Protein AF-A0A7R9Q9E2-F1 (afdb_monomer)

Solvent-accessible surface area (backbone atoms only — not comparable to full-atom values): 12765 Å² total; per-residue (Å²): 125,58,79,40,55,44,44,55,62,60,48,67,68,70,41,81,77,43,60,74,71,57,54,70,68,53,37,50,50,48,51,52,52,52,51,51,51,47,49,51,50,20,65,63,69,34,31,55,62,91,54,55,30,48,27,73,80,38,31,42,36,53,45,50,50,69,81,60,89,47,79,74,55,55,68,55,55,76,45,29,52,30,77,79,38,74,58,40,47,30,40,28,38,41,21,47,29,30,55,82,77,48,20,35,62,49,31,41,33,40,52,40,83,88,75,77,42,70,52,76,42,75,45,35,62,62,28,33,40,42,34,48,17,44,79,89,47,24,27,30,31,45,66,26,67,40,58,50,47,36,34,38,40,52,30,26,15,48,51,65,88,49,19,41,62,82,76,56,81,98,55,76,90,48,70,47,89,68,85,85,68,86,79,85,89,62,72,64,70,50,91,90,60,82,90,59,71,83,62,47,79,45,77,65,78,86,89,69,86,64,67,67,77,56,34,66,68,54,58,54,57,73,69,103

Nearest PDB structures (foldseek):
  8kc9-assembly1_A  TM=7.924E-01  e=4.391E-08  Homo sapiens
  8k0m-assembly1_A  TM=7.175E-01  e=1.018E-07  Homo sapiens
  6zbn-assembly4_D  TM=7.577E-01  e=3.072E-05  Homo sapiens
  6f0w-assembly1_A  TM=7.586E-01  e=1.224E-04  Trichoplax adhaerens
  5la9-assembly2_B  TM=7.281E-01  e=3.399E-04  Homo sapiens

Mean predicted aligned error: 9.97 Å

Foldseek 3Di:
DLLFKFFPQCLQPPDPVSLVLDDQVNLVVVVVVLVVVLVVCCVQQQFDSVLKFWFPGKIKGKAFLDDDPDPSNPQFDWDQQCVVPVQFQKKKKQWLAFEPPQWHQFWKWFQDPVVNDIDTHTGDHGWMKMFTRDPRGTIGTTHTPHGITIIIMIGIGSDLQRHWDRDGHPDRTDRDDDDDPDDDPGRDRHPDDPRDDRIDGDRDDDPDDPPVSNPPVSVVSSSD

pLDDT: mean 74.87, std 19.79, range [28.62, 97.94]

Radius of gyration: 17.39 Å; Cα contacts (8 Å, |Δi|>4): 424; chains: 1; bounding box: 47×38×50 Å

InterPro domains:
  IPR005123 Oxoglutarate/iron-dependent dioxygenase domain [PS51471] (58-159)
  IPR006620 Prolyl 4-hydroxylase, alpha subunit [SM00702] (4-157)
  IPR039210 2-oxoglutarate and iron-dependent oxygenase domain-containing protein 3 [PTHR14650] (2-169)
  IPR044862 Prolyl 4-hydroxylase alpha subunit, Fe(2+) 2OG dioxygenase domain [PF13640] (70-154)

Sequence (224 aa):
MDTNFVNIYKLIESKPQNAAIFTEKDFEVYRAVKNKILQTIAIHFGVSPKHLYLTDPTFFSRLTSAAAQTKHDEYWHKHVDKQTYKSFHYTSLLYLTTFGSDFTGGRFIFADKELNKSIAIEPKLGRVSAFTSGSENEHFVERVSTGTRYAITVSFTCDPKHAISDPKMGHKFSRRAQRTSTSWSGCPPEPDMPLLSHSLAIQSTPSVTLRWVTNSDFIHSVIN

Organism: NCBI:txid1979941

Secondary structure (DSSP, 8-state):
--TTEEEHHHHHHH-GGGGGT--HHHHHHHHHHHHHHHHHHHHHHT--GGG-EE-S--EEEEEESPPPSSGGG---S-B-HHHH-TT-SEEEEEE-S-BTTTEEE--EEEEETTTTEEEEEPP-TT-EEEEE-SGGG-EEEPPEEEEEEEEEEEEEES-GGG-BPPP-TT----B------S---SSPPPTT-----SEEEE-PPPSS--TTTT-HHHHHHHH-

Structure (mmCIF, N/CA/C/O backbone):
data_AF-A0A7R9Q9E2-F1
#
_entry.id   AF-A0A7R9Q9E2-F1
#
loop_
_atom_site.group_PDB
_atom_site.id
_atom_site.type_symbol
_atom_site.label_atom_id
_atom_site.label_alt_id
_atom_site.label_comp_id
_atom_site.label_asym_id
_atom_site.label_entity_id
_atom_site.label_seq_id
_atom_site.pdbx_PDB_ins_code
_atom_site.Cartn_x
_atom_site.Cartn_y
_atom_site.Cartn_z
_atom_site.occupancy
_atom_site.B_iso_or_equiv
_atom_site.auth_seq_id
_atom_site.auth_comp_id
_atom_site.auth_asym_id
_atom_site.auth_atom_id
_atom_site.pdbx_PDB_model_num
ATOM 1 N N . MET A 1 1 ? 6.636 11.863 15.022 1.00 39.44 1 MET A N 1
ATOM 2 C CA . MET A 1 1 ? 6.571 10.691 14.121 1.00 39.44 1 MET A CA 1
ATOM 3 C C . MET A 1 1 ? 5.327 10.868 13.274 1.00 39.44 1 MET A C 1
ATOM 5 O O . MET A 1 1 ? 4.348 11.328 13.847 1.00 39.44 1 MET A O 1
ATOM 9 N N . ASP A 1 2 ? 5.365 10.568 11.971 1.00 50.34 2 ASP A N 1
ATOM 10 C CA . ASP A 1 2 ? 4.149 10.516 11.143 1.00 50.34 2 ASP A CA 1
ATOM 11 C C . ASP A 1 2 ? 3.144 9.580 11.828 1.00 50.34 2 ASP A C 1
ATOM 13 O O . ASP A 1 2 ? 3.396 8.383 11.947 1.00 50.34 2 ASP A O 1
ATOM 17 N N . THR A 1 3 ? 2.040 10.114 12.347 1.00 57.75 3 THR A N 1
ATOM 18 C CA . THR A 1 3 ? 1.071 9.326 13.136 1.00 57.75 3 THR A CA 1
ATOM 19 C C . THR A 1 3 ? 0.210 8.412 12.262 1.00 57.75 3 THR A C 1
ATOM 21 O O . THR A 1 3 ? -0.395 7.458 12.743 1.00 57.75 3 THR A O 1
ATOM 24 N N . ASN A 1 4 ? 0.188 8.686 10.958 1.00 63.88 4 ASN A N 1
ATOM 25 C CA . ASN A 1 4 ? -0.664 8.012 9.987 1.00 63.88 4 ASN A CA 1
ATOM 26 C C . ASN A 1 4 ? -0.001 6.799 9.324 1.00 63.88 4 ASN A C 1
ATOM 28 O O . ASN A 1 4 ? -0.706 5.984 8.728 1.00 63.88 4 ASN A O 1
ATOM 32 N N . PHE A 1 5 ? 1.330 6.682 9.388 1.00 69.62 5 PHE A N 1
ATOM 33 C CA . PHE A 1 5 ? 2.091 5.678 8.646 1.00 69.62 5 PHE A CA 1
ATOM 34 C C . PHE A 1 5 ? 3.053 4.932 9.555 1.00 69.62 5 PHE A C 1
ATOM 36 O O . PHE A 1 5 ? 3.973 5.507 10.135 1.00 69.62 5 PHE A O 1
ATOM 43 N N . VAL A 1 6 ? 2.879 3.617 9.622 1.00 70.88 6 VAL A N 1
ATOM 44 C CA . VAL A 1 6 ? 3.659 2.769 10.513 1.00 70.88 6 VAL A CA 1
ATOM 45 C C . VAL A 1 6 ? 4.467 1.764 9.704 1.00 70.88 6 VAL A C 1
ATOM 47 O O . VAL A 1 6 ? 3.926 0.834 9.106 1.00 70.88 6 VAL A O 1
ATOM 50 N N . ASN A 1 7 ? 5.788 1.966 9.664 1.00 72.06 7 ASN A N 1
ATOM 51 C CA . ASN A 1 7 ? 6.716 1.076 8.966 1.00 72.06 7 ASN A CA 1
ATOM 52 C C . ASN A 1 7 ? 6.897 -0.228 9.756 1.00 72.06 7 ASN A C 1
ATOM 54 O O . ASN A 1 7 ? 7.382 -0.212 10.889 1.00 72.06 7 ASN A O 1
ATOM 58 N N . ILE A 1 8 ? 6.561 -1.351 9.119 1.00 70.12 8 ILE A N 1
ATOM 59 C CA . ILE A 1 8 ? 6.549 -2.685 9.736 1.00 70.12 8 ILE A CA 1
ATOM 60 C C . ILE A 1 8 ? 7.930 -3.056 10.287 1.00 70.12 8 ILE A C 1
ATOM 62 O O . ILE A 1 8 ? 8.041 -3.561 11.399 1.00 70.12 8 ILE A O 1
ATOM 66 N N . TYR A 1 9 ? 9.001 -2.749 9.557 1.00 68.62 9 TYR A N 1
ATOM 67 C CA . TYR A 1 9 ? 10.360 -3.077 9.985 1.00 68.62 9 TYR A CA 1
ATOM 68 C C . TYR A 1 9 ? 10.798 -2.235 11.183 1.00 68.62 9 TYR A C 1
ATOM 70 O O . TYR A 1 9 ? 11.360 -2.771 12.134 1.00 68.62 9 TYR A O 1
ATOM 78 N N . LYS A 1 10 ? 10.455 -0.940 11.203 1.00 68.31 10 LYS A N 1
ATOM 79 C CA . LYS A 1 10 ? 10.730 -0.084 12.367 1.00 68.31 10 LYS A CA 1
ATOM 80 C C . LYS A 1 10 ? 9.962 -0.543 13.608 1.00 68.31 10 LYS A C 1
ATOM 82 O O . LYS A 1 10 ? 10.495 -0.447 14.711 1.00 68.31 10 LYS A O 1
ATOM 87 N N . LEU A 1 11 ? 8.738 -1.054 13.458 1.00 64.69 11 LEU A N 1
ATOM 88 C CA . LEU A 1 11 ? 7.979 -1.612 14.583 1.00 64.69 11 LEU A CA 1
ATOM 89 C C . LEU A 1 11 ? 8.654 -2.842 15.189 1.00 64.69 11 LEU A C 1
ATOM 91 O O . LEU A 1 11 ? 8.765 -2.915 16.412 1.00 64.69 11 LEU A O 1
ATOM 95 N N . ILE A 1 12 ? 9.115 -3.765 14.339 1.00 64.50 12 ILE A N 1
ATOM 96 C CA . ILE A 1 12 ? 9.773 -5.015 14.751 1.00 64.50 12 ILE A CA 1
ATOM 97 C C . ILE A 1 12 ? 11.099 -4.731 15.463 1.00 64.50 12 ILE A C 1
ATOM 99 O O . ILE A 1 12 ? 11.440 -5.406 16.430 1.00 64.50 12 ILE A O 1
ATOM 103 N N . GLU A 1 13 ? 11.848 -3.725 15.010 1.00 63.78 13 GLU A N 1
ATOM 104 C CA . GLU A 1 13 ? 13.169 -3.410 15.563 1.00 63.78 13 GLU A CA 1
ATOM 105 C C . GLU A 1 13 ? 13.137 -2.587 16.854 1.00 63.78 13 GLU A C 1
ATOM 107 O O . GLU A 1 13 ? 14.096 -2.629 17.624 1.00 63.78 13 GLU A O 1
ATOM 112 N N . SER A 1 14 ? 12.084 -1.795 17.082 1.00 54.59 14 SER A N 1
ATOM 113 C CA . SER A 1 14 ? 12.186 -0.662 18.008 1.00 54.59 14 SER A CA 1
ATOM 114 C C . SER A 1 14 ? 11.899 -0.967 19.477 1.00 54.59 14 SER A C 1
ATOM 116 O O . SER A 1 14 ? 12.417 -0.220 20.307 1.00 54.59 14 SER A O 1
ATOM 118 N N . LYS A 1 15 ? 11.126 -2.005 19.851 1.00 54.81 15 LYS A N 1
ATOM 119 C CA . LYS A 1 15 ? 10.824 -2.284 21.277 1.00 54.81 15 LYS A CA 1
ATOM 120 C C . LYS A 1 15 ? 10.533 -3.767 21.587 1.00 54.81 15 LYS A C 1
ATOM 122 O O . LYS A 1 15 ? 9.720 -4.365 20.887 1.00 54.81 15 LYS A O 1
ATOM 127 N N . PRO A 1 16 ? 11.064 -4.335 22.692 1.00 54.50 16 PRO A N 1
ATOM 128 C CA . PRO A 1 16 ? 10.717 -5.680 23.174 1.00 54.50 16 PRO A CA 1
ATOM 129 C C . PRO A 1 16 ? 9.211 -5.889 23.393 1.00 54.50 16 PRO A C 1
ATOM 131 O O . PRO A 1 16 ? 8.697 -6.964 23.110 1.00 54.50 16 PRO A O 1
ATOM 134 N N . GLN A 1 17 ? 8.480 -4.852 23.820 1.00 53.00 17 GLN A N 1
ATOM 135 C CA . GLN A 1 17 ? 7.018 -4.904 23.949 1.00 53.00 17 GLN A CA 1
ATOM 136 C C . GLN A 1 17 ? 6.257 -4.994 22.610 1.00 53.00 17 GLN A C 1
ATOM 138 O O . GLN A 1 17 ? 5.139 -5.496 22.592 1.00 53.00 17 GLN A O 1
ATOM 143 N N . ASN A 1 18 ? 6.855 -4.594 21.479 1.00 52.16 18 ASN A N 1
ATOM 144 C CA . ASN A 1 18 ? 6.230 -4.731 20.154 1.00 52.16 18 ASN A CA 1
ATOM 145 C C . ASN A 1 18 ? 6.356 -6.158 19.597 1.00 52.16 18 ASN A C 1
ATOM 147 O O . ASN A 1 18 ? 5.586 -6.547 18.721 1.00 52.16 18 ASN A O 1
ATOM 151 N N . ALA A 1 19 ? 7.285 -6.961 20.129 1.00 53.94 19 ALA A N 1
ATOM 152 C CA . ALA A 1 19 ? 7.382 -8.386 19.819 1.00 53.94 19 ALA A CA 1
ATOM 153 C C . ALA A 1 19 ? 6.157 -9.182 20.314 1.00 53.94 19 ALA A C 1
ATOM 155 O O . ALA A 1 19 ? 5.972 -10.319 19.897 1.00 53.94 19 ALA A O 1
ATOM 156 N N . ALA A 1 20 ? 5.316 -8.589 21.172 1.00 57.97 20 ALA A N 1
ATOM 157 C CA . ALA A 1 20 ? 4.029 -9.150 21.581 1.00 57.97 20 ALA A CA 1
ATOM 158 C C . ALA A 1 20 ? 2.869 -8.800 20.624 1.00 57.97 20 ALA A C 1
ATOM 160 O O . ALA A 1 20 ? 1.801 -9.393 20.739 1.00 57.97 20 ALA A O 1
ATOM 161 N N . ILE A 1 21 ? 3.057 -7.849 19.697 1.00 68.19 21 ILE A N 1
ATOM 162 C CA . ILE A 1 21 ? 2.015 -7.410 18.749 1.00 68.19 21 ILE A CA 1
ATOM 163 C C . ILE A 1 21 ? 1.930 -8.358 17.547 1.00 68.19 21 ILE A C 1
ATOM 165 O O . ILE A 1 21 ? 0.841 -8.607 17.035 1.00 68.19 21 ILE A O 1
ATOM 169 N N . PHE A 1 22 ? 3.073 -8.889 17.104 1.00 72.31 22 PHE A N 1
ATOM 170 C CA . PHE A 1 22 ? 3.155 -9.807 15.971 1.00 72.31 22 PHE A CA 1
ATOM 171 C C . PHE A 1 22 ? 3.594 -11.196 16.423 1.00 72.31 22 PHE A C 1
ATOM 173 O O . PHE A 1 22 ? 4.571 -11.365 17.148 1.00 72.31 22 PHE A O 1
ATOM 180 N N . THR A 1 23 ? 2.899 -12.203 15.925 1.00 78.25 23 THR A N 1
ATOM 181 C CA . THR A 1 23 ? 3.240 -13.617 16.024 1.00 78.25 23 THR A CA 1
ATOM 182 C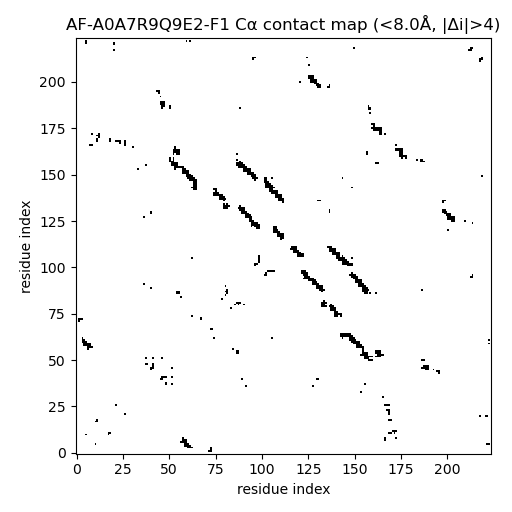 C . THR A 1 23 ? 3.893 -14.094 14.725 1.00 78.25 23 THR A C 1
ATOM 184 O O . THR A 1 23 ? 3.774 -13.460 13.675 1.00 78.25 23 THR A O 1
ATOM 187 N N . GLU A 1 24 ? 4.563 -15.250 14.743 1.00 80.88 24 GLU A N 1
ATOM 188 C CA . GLU A 1 24 ? 5.121 -15.820 13.504 1.00 80.88 24 GLU A CA 1
ATOM 189 C C . GLU A 1 24 ? 4.031 -16.110 12.458 1.00 80.88 24 GLU A C 1
ATOM 191 O O . GLU A 1 24 ? 4.252 -15.921 11.262 1.00 80.88 24 GLU A O 1
ATOM 196 N N . LYS A 1 25 ? 2.820 -16.461 12.906 1.00 80.81 25 LYS A N 1
ATOM 197 C CA . LYS A 1 25 ? 1.653 -16.660 12.038 1.00 80.81 25 LYS A CA 1
ATOM 198 C C . LYS A 1 25 ? 1.292 -15.397 11.252 1.00 80.81 25 LYS A C 1
ATOM 200 O O . LYS A 1 25 ? 0.830 -15.472 10.116 1.00 80.81 25 LYS A O 1
ATOM 205 N N . ASP A 1 26 ? 1.561 -14.231 11.817 1.00 80.81 26 ASP A N 1
ATOM 206 C CA . ASP A 1 26 ? 1.232 -12.946 11.203 1.00 80.81 26 ASP A CA 1
ATOM 207 C C . ASP A 1 26 ? 2.231 -12.619 10.099 1.00 80.81 26 ASP A C 1
ATOM 209 O O . ASP A 1 26 ? 1.858 -12.146 9.022 1.00 80.81 26 ASP A O 1
ATOM 213 N N . PHE A 1 27 ? 3.498 -12.982 10.315 1.00 83.06 27 PHE A N 1
ATOM 214 C CA . PHE A 1 27 ? 4.512 -12.951 9.270 1.00 83.06 27 PHE A CA 1
ATOM 215 C C . PHE A 1 27 ? 4.244 -13.985 8.177 1.00 83.06 27 PHE A C 1
ATOM 217 O O . PHE A 1 27 ? 4.439 -13.673 7.005 1.00 83.06 27 PHE A O 1
ATOM 224 N N . GLU A 1 28 ? 3.739 -15.178 8.500 1.00 83.75 28 GLU A N 1
ATOM 225 C CA . GLU A 1 28 ? 3.284 -16.145 7.491 1.00 83.75 28 GLU A CA 1
ATOM 226 C C . GLU A 1 28 ? 2.167 -15.569 6.616 1.00 83.75 28 GLU A C 1
ATOM 228 O O . GLU A 1 28 ? 2.249 -15.643 5.385 1.00 83.75 28 GLU A O 1
ATOM 233 N N . VAL A 1 29 ? 1.164 -14.933 7.230 1.00 81.75 29 VAL A N 1
ATOM 234 C CA . VAL A 1 29 ? 0.073 -14.260 6.514 1.00 81.75 29 VAL A CA 1
ATOM 235 C C . VAL A 1 29 ? 0.616 -13.130 5.643 1.00 81.75 29 VAL A C 1
ATOM 237 O O . VAL A 1 29 ? 0.294 -13.077 4.453 1.00 81.75 29 VAL A O 1
ATOM 240 N N . TYR A 1 30 ? 1.478 -12.265 6.183 1.00 85.62 30 TYR A N 1
ATOM 241 C CA . TYR A 1 30 ? 2.109 -11.191 5.416 1.00 85.62 30 TYR A CA 1
ATOM 242 C C . TYR A 1 30 ? 2.875 -11.743 4.207 1.00 85.62 30 TYR A C 1
ATOM 244 O O . TYR A 1 30 ? 2.673 -11.274 3.086 1.00 85.62 30 TYR A O 1
ATOM 252 N N . ARG A 1 31 ? 3.709 -12.776 4.396 1.00 86.44 31 ARG A N 1
ATOM 253 C CA . ARG A 1 31 ? 4.475 -13.416 3.314 1.00 86.44 31 ARG A CA 1
ATOM 254 C C . ARG A 1 31 ? 3.551 -13.984 2.240 1.00 86.44 31 ARG A C 1
ATOM 256 O O . ARG A 1 31 ? 3.808 -13.772 1.054 1.00 86.44 31 ARG A O 1
ATOM 263 N N . ALA A 1 32 ? 2.467 -14.652 2.634 1.00 84.38 32 ALA A N 1
ATOM 264 C CA . ALA A 1 32 ? 1.476 -15.194 1.708 1.00 84.38 32 ALA A CA 1
ATOM 265 C C . ALA A 1 32 ? 0.770 -14.090 0.902 1.00 84.38 32 ALA A C 1
ATOM 267 O O . ALA A 1 32 ? 0.652 -14.203 -0.319 1.00 84.38 32 ALA A O 1
ATOM 268 N N . VAL A 1 33 ? 0.344 -13.006 1.559 1.00 84.69 33 VAL A N 1
ATOM 269 C CA . VAL A 1 33 ? -0.271 -11.836 0.912 1.00 84.69 33 VAL A CA 1
ATOM 270 C C . VAL A 1 33 ? 0.710 -11.173 -0.053 1.00 84.69 33 VAL A C 1
ATOM 272 O O . VAL A 1 33 ? 0.395 -11.019 -1.231 1.00 84.69 33 VAL A O 1
ATOM 275 N N . LYS A 1 34 ? 1.923 -10.851 0.404 1.00 90.88 34 LYS A N 1
ATOM 276 C CA . LYS A 1 34 ? 2.981 -10.240 -0.409 1.00 90.88 34 LYS A CA 1
ATOM 277 C C . LYS A 1 34 ? 3.326 -11.093 -1.626 1.00 90.88 34 LYS A C 1
ATOM 279 O O . LYS A 1 34 ? 3.470 -10.549 -2.714 1.00 90.88 34 LYS A O 1
ATOM 284 N N . ASN A 1 35 ? 3.413 -12.417 -1.481 1.00 88.56 35 ASN A N 1
ATOM 285 C CA . ASN A 1 35 ? 3.676 -13.316 -2.609 1.00 88.56 35 ASN A CA 1
ATOM 286 C C . ASN A 1 35 ? 2.527 -13.320 -3.625 1.00 88.56 35 A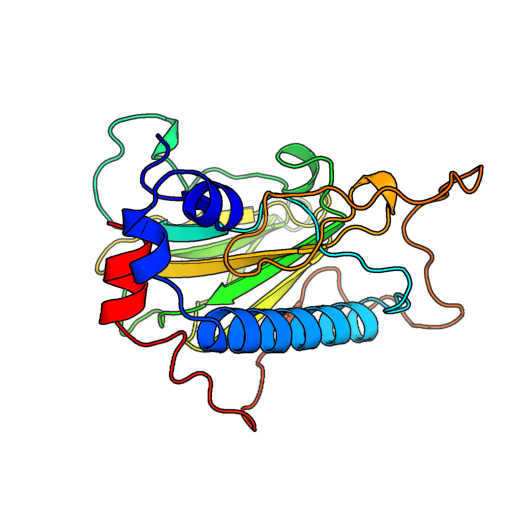SN A C 1
ATOM 288 O O . ASN A 1 35 ? 2.791 -13.314 -4.823 1.00 88.56 35 ASN A O 1
ATOM 292 N N . LYS A 1 36 ? 1.264 -13.285 -3.177 1.00 86.00 36 LYS A N 1
ATOM 293 C CA . LYS A 1 36 ? 0.116 -13.152 -4.087 1.00 86.00 36 LYS A CA 1
ATOM 294 C C . LYS A 1 36 ? 0.155 -11.831 -4.847 1.00 86.00 36 LYS A C 1
ATOM 296 O O . LYS A 1 36 ? -0.023 -11.833 -6.056 1.00 86.00 36 LYS A O 1
ATOM 301 N N . ILE A 1 37 ? 0.428 -10.725 -4.158 1.00 87.12 37 ILE A N 1
ATOM 302 C CA . ILE A 1 37 ? 0.569 -9.407 -4.786 1.00 87.12 37 ILE A CA 1
ATOM 303 C C . ILE A 1 37 ? 1.705 -9.417 -5.818 1.00 87.12 37 ILE A C 1
ATOM 305 O O . ILE A 1 37 ? 1.502 -8.963 -6.939 1.00 87.12 37 ILE A O 1
ATOM 309 N N . LEU A 1 38 ? 2.869 -9.975 -5.469 1.00 90.38 38 LEU A N 1
ATOM 310 C CA . LEU A 1 38 ? 4.023 -10.095 -6.364 1.00 90.38 38 LEU A CA 1
ATOM 311 C C . LEU A 1 38 ? 3.654 -10.840 -7.652 1.00 90.38 38 LEU A C 1
ATOM 313 O O . LEU A 1 38 ? 3.928 -10.340 -8.737 1.00 90.38 38 LEU A O 1
ATOM 317 N N . GLN A 1 39 ? 3.006 -12.004 -7.540 1.00 85.06 39 GLN A N 1
ATOM 318 C CA . GLN A 1 39 ? 2.571 -12.787 -8.705 1.00 85.06 39 GLN A CA 1
ATOM 319 C C . GLN A 1 39 ? 1.558 -12.025 -9.557 1.00 85.06 39 GLN A C 1
ATOM 321 O O . GLN A 1 39 ? 1.650 -12.014 -10.779 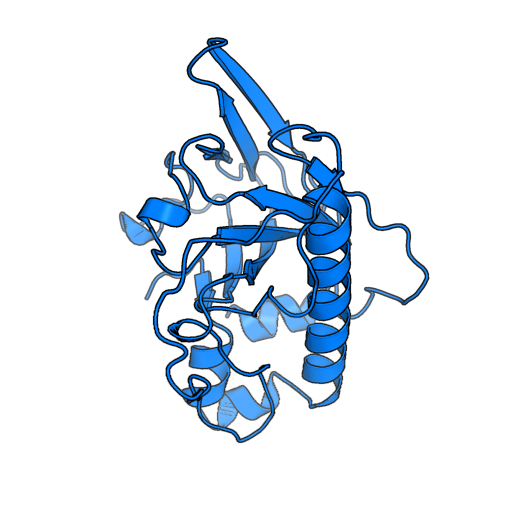1.00 85.06 39 GLN A O 1
ATOM 326 N N . THR A 1 40 ? 0.619 -11.344 -8.912 1.00 81.31 40 THR A N 1
ATOM 327 C CA . THR A 1 40 ? -0.377 -10.522 -9.590 1.00 81.31 40 THR A CA 1
ATOM 328 C C . THR A 1 40 ? 0.268 -9.381 -10.387 1.00 81.31 40 THR A C 1
ATOM 330 O O . THR A 1 40 ? -0.096 -9.171 -11.541 1.00 81.31 40 THR A O 1
ATOM 333 N N . ILE A 1 41 ? 1.241 -8.670 -9.807 1.00 81.88 41 ILE A N 1
ATOM 334 C CA . ILE A 1 41 ? 2.013 -7.623 -10.499 1.00 81.88 41 ILE A CA 1
ATOM 335 C C . ILE A 1 41 ? 2.794 -8.231 -11.665 1.00 81.88 41 ILE A C 1
ATOM 337 O O . ILE A 1 41 ? 2.724 -7.719 -12.777 1.00 81.88 41 ILE A O 1
ATOM 341 N N . ALA A 1 42 ? 3.501 -9.336 -11.424 1.00 83.44 42 ALA A N 1
ATOM 342 C CA . ALA A 1 42 ? 4.294 -10.024 -12.436 1.00 83.44 42 ALA A CA 1
ATOM 343 C C . ALA A 1 42 ? 3.457 -10.411 -13.666 1.00 83.44 42 ALA A C 1
ATOM 345 O O . ALA A 1 42 ? 3.825 -10.080 -14.790 1.00 83.44 42 ALA A O 1
ATOM 346 N N . ILE A 1 43 ? 2.298 -11.040 -13.443 1.00 79.62 43 ILE A N 1
ATOM 347 C CA . ILE A 1 43 ? 1.364 -11.428 -14.507 1.00 79.62 43 ILE A CA 1
ATOM 348 C C . ILE A 1 43 ? 0.797 -10.194 -15.207 1.00 79.62 43 ILE A C 1
ATOM 350 O O . ILE A 1 43 ? 0.751 -10.155 -16.428 1.00 79.62 43 ILE A O 1
ATOM 354 N N . HIS A 1 44 ? 0.347 -9.184 -14.462 1.00 75.94 44 HIS A N 1
ATOM 355 C CA . HIS A 1 44 ? -0.341 -8.051 -15.074 1.00 75.94 44 HIS A CA 1
ATOM 356 C C . HIS A 1 44 ? 0.589 -7.170 -15.920 1.00 75.94 44 HIS A C 1
ATOM 358 O O . HIS A 1 44 ? 0.194 -6.719 -16.991 1.00 75.94 44 HIS A O 1
ATOM 364 N N . PHE A 1 45 ? 1.817 -6.947 -15.449 1.00 77.06 45 PHE A N 1
ATOM 365 C CA . PHE A 1 45 ? 2.783 -6.059 -16.098 1.00 77.06 45 PHE A CA 1
ATOM 366 C C . PHE A 1 45 ? 3.813 -6.793 -16.967 1.00 77.06 45 PHE A C 1
ATOM 368 O O . PHE A 1 45 ? 4.725 -6.151 -17.479 1.00 77.06 45 PHE A O 1
ATOM 375 N N . GLY A 1 46 ? 3.705 -8.118 -17.117 1.00 80.62 46 GLY A N 1
ATOM 376 C CA . GLY A 1 46 ? 4.643 -8.907 -17.923 1.00 80.62 46 GLY A CA 1
ATOM 377 C C . GLY A 1 46 ? 6.079 -8.831 -17.428 1.00 80.62 46 GLY A C 1
ATOM 378 O O . GLY A 1 46 ? 7.006 -8.661 -18.215 1.00 80.62 46 GLY A O 1
ATOM 379 N N . VAL A 1 47 ? 6.267 -8.928 -16.111 1.00 82.69 47 VAL A N 1
ATOM 380 C CA . VAL A 1 47 ? 7.592 -8.944 -15.486 1.00 82.69 47 VAL A CA 1
ATOM 381 C C . VAL A 1 47 ? 7.821 -10.283 -14.820 1.00 82.69 47 VAL A C 1
ATOM 383 O O . VAL A 1 47 ? 6.988 -10.758 -14.054 1.00 82.69 47 VAL A O 1
ATOM 386 N N . SER A 1 48 ? 8.995 -10.872 -15.043 1.00 88.25 48 SER A N 1
ATOM 387 C CA . SER A 1 48 ? 9.346 -12.134 -14.398 1.00 88.25 48 SER A CA 1
ATOM 388 C C . SER A 1 48 ? 9.314 -12.006 -12.863 1.00 88.25 48 SER A C 1
ATOM 390 O O . SER A 1 48 ? 10.039 -11.168 -12.312 1.00 88.25 48 SER A O 1
ATOM 392 N N . PRO A 1 49 ? 8.598 -12.888 -12.131 1.00 88.12 49 PRO A N 1
ATOM 393 C CA . PRO A 1 49 ? 8.591 -12.894 -10.665 1.00 88.12 49 PRO A CA 1
ATOM 394 C C . PRO A 1 49 ? 9.988 -12.984 -10.029 1.00 88.12 49 PRO A C 1
ATOM 396 O O . PRO A 1 49 ? 10.181 -12.566 -8.891 1.00 88.12 49 PRO A O 1
ATOM 399 N N . LYS A 1 50 ? 10.982 -13.531 -10.748 1.00 90.12 50 LYS A N 1
ATOM 400 C CA . LYS A 1 50 ? 12.378 -13.656 -10.282 1.00 90.12 50 LYS A CA 1
ATOM 401 C C . LYS A 1 50 ? 13.138 -12.326 -10.267 1.00 90.12 50 LYS A C 1
ATOM 403 O O . LYS A 1 50 ? 14.148 -12.221 -9.571 1.00 90.12 50 LYS A O 1
ATOM 408 N N . HIS A 1 51 ? 12.661 -11.345 -11.028 1.00 89.94 51 HIS A N 1
ATOM 409 C CA . HIS A 1 51 ? 13.217 -9.996 -11.118 1.00 89.94 51 HIS A CA 1
ATOM 410 C C . HIS A 1 51 ? 12.390 -8.973 -10.333 1.00 89.94 51 HIS A C 1
ATOM 412 O O . HIS A 1 51 ? 12.636 -7.779 -10.458 1.00 89.94 51 HIS A O 1
ATOM 418 N N . LEU A 1 52 ? 11.423 -9.424 -9.528 1.00 91.12 52 LEU A N 1
ATOM 419 C CA . LEU A 1 52 ? 10.585 -8.567 -8.702 1.00 91.12 52 LEU A CA 1
ATOM 420 C C . LEU A 1 52 ? 10.893 -8.817 -7.221 1.00 91.12 52 LEU A C 1
ATOM 422 O O . LEU A 1 52 ? 10.639 -9.894 -6.683 1.00 91.12 52 LEU A O 1
ATOM 426 N N . TYR A 1 53 ? 11.457 -7.816 -6.550 1.00 94.69 53 TYR A N 1
ATOM 427 C CA . TYR A 1 53 ? 11.919 -7.906 -5.166 1.00 94.69 53 TYR A CA 1
ATOM 428 C C . TYR A 1 53 ? 11.083 -7.015 -4.254 1.00 94.69 53 TYR A C 1
ATOM 430 O O . TYR A 1 53 ? 10.767 -5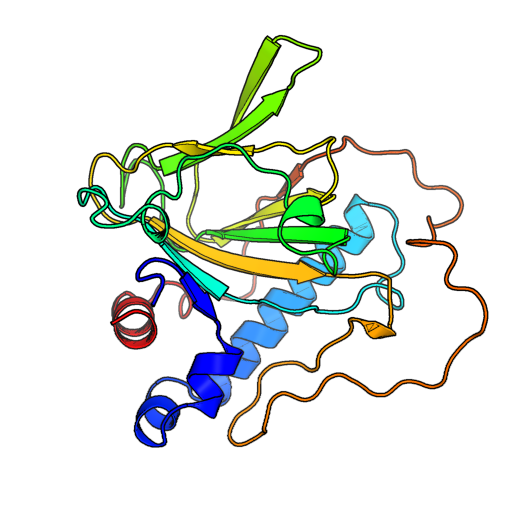.886 -4.617 1.00 94.69 53 TYR A O 1
ATOM 438 N N . LEU A 1 54 ? 10.762 -7.486 -3.047 1.00 95.12 54 LEU A N 1
ATOM 439 C CA . LEU A 1 54 ? 10.204 -6.625 -1.999 1.00 95.12 54 LEU A CA 1
ATOM 440 C C . LEU A 1 54 ? 11.193 -5.484 -1.698 1.00 95.12 54 LEU A C 1
ATOM 442 O O . LEU A 1 54 ? 12.404 -5.723 -1.665 1.00 95.12 54 LEU A O 1
ATOM 446 N N . THR A 1 55 ? 10.698 -4.266 -1.466 1.00 93.88 55 THR A N 1
ATOM 447 C CA . THR A 1 55 ? 11.540 -3.099 -1.150 1.00 93.88 55 THR A CA 1
ATOM 448 C C . THR A 1 55 ? 10.995 -2.259 0.009 1.00 93.88 55 THR A C 1
ATOM 450 O O . THR A 1 55 ? 9.860 -2.446 0.452 1.00 93.88 55 THR A O 1
ATOM 453 N N . ASP A 1 56 ? 11.830 -1.365 0.547 1.00 87.25 56 ASP A N 1
ATOM 454 C CA . ASP A 1 56 ? 11.504 -0.491 1.672 1.00 87.25 56 ASP A CA 1
ATOM 455 C C . ASP A 1 56 ? 11.065 0.914 1.214 1.00 87.25 56 ASP A C 1
ATOM 457 O O . ASP A 1 56 ? 11.581 1.431 0.219 1.00 87.25 56 ASP A O 1
ATOM 461 N N . PRO A 1 57 ? 10.145 1.567 1.952 1.00 87.50 57 PRO A N 1
ATOM 462 C CA . PRO A 1 57 ? 9.421 1.059 3.122 1.00 87.50 57 PRO A CA 1
ATOM 463 C C . PRO A 1 57 ? 8.193 0.197 2.767 1.00 87.50 57 PRO A C 1
ATOM 465 O O . PRO A 1 57 ? 7.516 0.428 1.775 1.00 87.50 57 PRO A O 1
ATOM 468 N N . THR A 1 58 ? 7.849 -0.744 3.650 1.00 83.12 58 THR A N 1
ATOM 469 C CA . THR A 1 58 ? 6.505 -1.349 3.727 1.00 83.12 58 THR A CA 1
ATOM 470 C C . THR A 1 58 ? 5.820 -0.813 4.980 1.00 83.12 58 THR A C 1
ATOM 472 O O . THR A 1 58 ? 6.427 -0.814 6.058 1.00 83.12 58 THR A O 1
ATOM 475 N N . PHE A 1 59 ? 4.580 -0.340 4.863 1.00 84.31 59 PHE A N 1
ATOM 476 C CA . PHE A 1 59 ? 3.902 0.321 5.975 1.00 84.31 59 PHE A CA 1
ATOM 477 C C . PHE A 1 59 ? 2.390 0.097 6.000 1.00 84.31 59 PHE A C 1
ATOM 479 O O . PHE A 1 59 ? 1.741 -0.061 4.965 1.00 84.31 59 PHE A O 1
ATOM 486 N N . PHE A 1 60 ? 1.836 0.126 7.209 1.00 87.06 60 PHE A N 1
ATOM 487 C CA . PHE A 1 60 ? 0.408 0.299 7.438 1.00 87.06 60 PHE A CA 1
ATOM 488 C C . PHE A 1 60 ? 0.066 1.785 7.394 1.00 87.06 60 PHE A C 1
ATOM 490 O O . PHE A 1 60 ? 0.832 2.618 7.876 1.00 87.06 60 PHE A O 1
ATOM 497 N N . SER A 1 61 ? -1.095 2.108 6.839 1.00 88.56 61 SER A N 1
ATOM 498 C CA . SER A 1 61 ? -1.675 3.445 6.881 1.00 88.56 61 SER A CA 1
ATOM 499 C C . SER A 1 61 ? -2.970 3.431 7.684 1.00 88.56 61 SER A C 1
ATOM 501 O O . SER A 1 61 ? -3.814 2.553 7.487 1.00 88.56 61 SER A O 1
ATOM 503 N N . ARG A 1 62 ? -3.121 4.418 8.568 1.00 90.75 62 ARG A N 1
ATOM 504 C CA . ARG A 1 62 ? -4.352 4.740 9.291 1.00 90.75 62 ARG A CA 1
ATOM 505 C C . ARG A 1 62 ? -4.701 6.183 8.991 1.00 90.75 62 ARG A C 1
ATOM 507 O O . ARG A 1 62 ? -4.034 7.089 9.474 1.00 90.75 62 ARG A O 1
ATOM 514 N N . LEU A 1 63 ? -5.744 6.393 8.198 1.00 93.25 63 LEU A N 1
ATOM 515 C CA . LEU A 1 63 ? -6.196 7.730 7.824 1.00 93.25 63 LEU A CA 1
ATOM 516 C C . LEU A 1 63 ? -7.546 8.012 8.477 1.00 93.25 63 LEU A C 1
ATOM 518 O O . LEU A 1 63 ? -8.450 7.174 8.447 1.00 93.25 63 LEU A O 1
ATOM 522 N N . THR A 1 64 ? -7.677 9.197 9.061 1.00 92.38 64 THR A N 1
ATOM 523 C CA . THR A 1 64 ? -8.885 9.641 9.768 1.00 92.38 64 THR A CA 1
ATOM 524 C C . THR A 1 64 ? -9.290 11.040 9.309 1.00 92.38 64 THR A C 1
ATOM 526 O O . THR A 1 64 ? -8.579 11.683 8.529 1.00 92.38 64 THR A O 1
ATOM 529 N N . SER A 1 65 ? -10.437 11.510 9.796 1.00 92.25 65 SER A N 1
ATOM 530 C CA . SER A 1 65 ? -10.919 12.878 9.594 1.00 92.25 65 SER A CA 1
ATOM 531 C C . SER A 1 65 ? -10.326 13.899 10.573 1.00 92.25 65 SER A C 1
ATOM 533 O O . SER A 1 65 ? -10.711 15.069 10.533 1.00 92.25 65 SER A O 1
ATOM 535 N N . ALA A 1 66 ? -9.394 13.489 11.445 1.00 89.19 66 ALA A N 1
ATOM 536 C CA . ALA A 1 66 ? -8.730 14.396 12.373 1.00 89.19 66 ALA A CA 1
ATOM 537 C C . ALA A 1 66 ? -8.017 15.533 11.623 1.00 89.19 66 ALA A C 1
ATOM 539 O O . ALA A 1 66 ? -7.456 15.337 10.542 1.00 89.19 66 ALA A O 1
ATOM 540 N N . ALA A 1 67 ? -8.043 16.736 12.200 1.00 86.75 67 ALA A N 1
ATOM 541 C CA . ALA A 1 67 ? -7.302 17.865 11.655 1.00 86.75 67 ALA A CA 1
ATOM 542 C C . ALA A 1 67 ? -5.794 17.570 11.697 1.00 86.75 67 ALA A C 1
ATOM 544 O O . ALA A 1 67 ? -5.283 17.104 12.718 1.00 86.75 67 ALA A O 1
ATOM 545 N N . ALA A 1 68 ? -5.095 17.850 10.594 1.00 84.69 68 ALA A N 1
ATOM 546 C CA . ALA A 1 68 ? -3.642 17.752 10.559 1.00 84.69 68 ALA A CA 1
ATOM 547 C C . ALA A 1 68 ? -3.038 18.763 11.536 1.00 84.69 68 ALA A C 1
ATOM 549 O O . ALA A 1 68 ? -3.390 19.943 11.511 1.00 84.69 68 ALA A O 1
ATOM 550 N N . GLN A 1 69 ? -2.137 18.296 12.397 1.00 81.25 69 GLN A N 1
ATOM 551 C CA . GLN A 1 69 ? -1.405 19.158 13.328 1.00 81.25 69 GLN A CA 1
ATOM 552 C C . GLN A 1 69 ? -0.067 19.588 12.726 1.00 81.25 69 GLN A C 1
ATOM 554 O O . GLN A 1 69 ? 0.458 20.656 13.031 1.00 81.25 69 GLN A O 1
ATOM 559 N N . THR A 1 70 ? 0.474 18.759 11.840 1.00 80.06 70 THR A N 1
ATOM 560 C CA . THR A 1 70 ? 1.716 18.977 11.115 1.00 80.06 70 THR A CA 1
ATOM 561 C C . THR A 1 70 ? 1.509 18.709 9.625 1.00 80.06 70 THR A C 1
ATOM 563 O O . THR A 1 70 ? 0.607 17.972 9.234 1.00 80.06 70 THR A O 1
ATOM 566 N N . LYS A 1 71 ? 2.396 19.239 8.773 1.00 74.81 71 LYS A N 1
ATOM 567 C CA . LYS A 1 71 ? 2.401 18.936 7.326 1.00 74.81 71 LYS A CA 1
ATOM 568 C C . LYS A 1 71 ? 2.519 17.432 7.033 1.00 74.81 71 LYS A C 1
ATOM 570 O O . LYS A 1 71 ? 2.024 16.939 6.031 1.00 74.81 71 LYS A O 1
ATOM 575 N N . HIS A 1 72 ? 3.176 16.719 7.935 1.00 70.56 72 HIS A N 1
ATOM 576 C CA . HIS A 1 72 ? 3.356 15.272 7.933 1.00 70.56 72 HIS A CA 1
ATOM 577 C C . HIS A 1 72 ? 2.043 14.495 8.143 1.00 70.56 72 HIS A C 1
ATOM 579 O O . HIS A 1 72 ? 1.890 13.374 7.660 1.00 70.56 72 HIS A O 1
ATOM 585 N N . ASP A 1 73 ? 1.049 15.117 8.783 1.00 73.50 73 ASP A N 1
ATOM 586 C CA . ASP A 1 73 ? -0.285 14.536 8.939 1.00 73.50 73 ASP A CA 1
ATOM 587 C C . ASP A 1 73 ? -1.161 14.729 7.684 1.00 73.50 73 ASP A C 1
ATOM 589 O O . ASP A 1 73 ? -2.206 14.086 7.552 1.00 73.50 73 ASP A O 1
ATOM 593 N N . GLU A 1 74 ? -0.749 15.590 6.745 1.00 86.75 74 GLU A N 1
ATOM 594 C CA . GLU A 1 74 ? -1.487 15.874 5.513 1.00 86.75 74 GLU A CA 1
ATOM 595 C C . GLU A 1 74 ? -1.230 14.797 4.447 1.00 86.75 74 GLU A C 1
ATOM 597 O O . GLU A 1 74 ? -0.319 14.880 3.625 1.00 86.75 74 GLU A O 1
ATOM 602 N N . TYR A 1 75 ? -2.075 13.768 4.433 1.00 87.69 75 TYR A N 1
ATOM 603 C CA . TYR A 1 75 ? -1.970 12.632 3.507 1.00 87.69 75 TYR A CA 1
ATOM 604 C C . TYR A 1 75 ? -2.618 12.862 2.129 1.00 87.69 75 TYR A C 1
ATOM 606 O O . TYR A 1 75 ? -2.526 12.005 1.250 1.00 87.69 75 TYR A O 1
ATOM 614 N N . TRP A 1 76 ? -3.331 13.975 1.939 1.00 91.81 76 TRP A N 1
ATOM 615 C CA . TRP A 1 76 ? -4.206 14.212 0.779 1.00 91.81 76 TRP A CA 1
ATOM 616 C C . TRP A 1 76 ? -3.547 14.989 -0.365 1.00 91.81 76 TRP A C 1
ATOM 618 O O . TRP A 1 76 ? -4.228 15.479 -1.268 1.00 91.81 76 TRP A O 1
ATOM 628 N N . HIS A 1 77 ? -2.223 15.119 -0.338 1.00 92.44 77 HIS A N 1
ATOM 629 C CA . HIS A 1 77 ? -1.473 15.799 -1.389 1.00 92.44 77 HIS A CA 1
ATOM 630 C C . HIS A 1 77 ? -1.167 14.864 -2.554 1.00 92.44 77 HIS A C 1
ATOM 632 O O . HIS A 1 77 ? -0.851 13.686 -2.365 1.00 92.44 77 HIS A O 1
ATOM 638 N N . LYS A 1 78 ? -1.223 15.415 -3.771 1.00 91.56 78 LYS A N 1
ATOM 639 C CA . LYS A 1 78 ? -0.792 14.709 -4.981 1.00 91.56 78 LYS A CA 1
ATOM 640 C C . LYS A 1 78 ? 0.687 14.365 -4.899 1.00 91.56 78 LYS A C 1
ATOM 642 O O . LYS A 1 78 ? 1.501 15.210 -4.528 1.00 91.56 78 LYS A O 1
ATOM 647 N N . HIS A 1 79 ? 1.022 13.141 -5.273 1.00 92.31 79 HIS A N 1
ATOM 648 C CA . HIS A 1 79 ? 2.395 12.675 -5.326 1.00 92.31 79 HIS A CA 1
ATOM 649 C C . HIS A 1 79 ? 2.582 11.576 -6.369 1.00 92.31 79 HIS A C 1
ATOM 651 O O . HIS A 1 79 ? 1.631 11.003 -6.899 1.00 92.31 79 HIS A O 1
ATOM 657 N N . VAL A 1 80 ? 3.854 11.309 -6.651 1.00 88.81 80 VAL A N 1
ATOM 658 C CA . VAL A 1 80 ? 4.326 10.195 -7.467 1.00 88.81 80 VAL A CA 1
ATOM 659 C C . VAL A 1 80 ? 5.232 9.351 -6.585 1.00 88.81 80 VAL A C 1
ATOM 661 O O . VAL A 1 80 ? 6.256 9.838 -6.097 1.00 88.81 80 VAL A O 1
ATOM 664 N N . ASP A 1 81 ? 4.890 8.081 -6.399 1.00 90.38 81 ASP A N 1
ATOM 665 C CA . ASP A 1 81 ? 5.604 7.200 -5.473 1.00 90.38 81 ASP A CA 1
ATOM 666 C C . ASP A 1 81 ? 7.092 7.074 -5.784 1.00 90.38 81 ASP A C 1
ATOM 668 O O . ASP A 1 81 ? 7.908 7.135 -4.871 1.00 90.38 81 ASP A O 1
ATOM 672 N N . LYS A 1 82 ? 7.481 6.983 -7.062 1.00 89.56 82 LYS A N 1
ATOM 673 C CA . LYS A 1 82 ? 8.895 6.936 -7.468 1.00 89.56 82 LYS A CA 1
ATOM 674 C C . LYS A 1 82 ? 9.668 8.185 -7.048 1.00 89.56 82 LYS A C 1
ATOM 676 O O . LYS A 1 82 ? 10.882 8.134 -6.843 1.00 89.56 82 LYS A O 1
ATOM 681 N N . GLN A 1 83 ? 8.996 9.333 -6.962 1.00 91.12 83 GLN A N 1
ATOM 682 C CA . GLN A 1 83 ? 9.628 10.577 -6.537 1.00 91.12 83 GLN A CA 1
ATOM 683 C C . GLN A 1 83 ? 9.850 10.586 -5.025 1.00 91.12 83 GLN A C 1
ATOM 685 O O . GLN A 1 83 ? 10.941 10.970 -4.599 1.00 91.12 83 GLN A O 1
ATOM 690 N N . THR A 1 84 ? 8.871 10.091 -4.263 1.00 88.56 84 THR A N 1
ATOM 691 C CA . THR A 1 84 ? 8.916 9.954 -2.800 1.00 88.56 84 THR A CA 1
ATOM 692 C C . THR A 1 84 ? 9.884 8.854 -2.350 1.00 88.56 84 THR A C 1
ATOM 694 O O . THR A 1 84 ? 10.742 9.080 -1.499 1.00 88.56 84 THR A O 1
ATOM 697 N N . TYR A 1 85 ? 9.798 7.673 -2.961 1.00 90.00 85 TYR A N 1
ATOM 698 C CA . TYR A 1 85 ? 10.569 6.474 -2.644 1.00 90.00 85 TYR A CA 1
ATOM 699 C C . TYR A 1 85 ? 11.284 5.968 -3.901 1.00 90.00 85 TYR A C 1
ATOM 701 O O . TYR A 1 85 ? 10.735 5.232 -4.721 1.00 90.00 85 TYR A O 1
ATOM 709 N N . LYS A 1 86 ? 12.559 6.349 -4.051 1.00 90.69 86 LYS A N 1
ATOM 710 C CA . LYS A 1 86 ? 13.365 6.055 -5.255 1.00 90.69 86 LYS A CA 1
ATOM 711 C C . LYS A 1 86 ? 13.484 4.561 -5.572 1.00 90.69 86 LYS A C 1
ATOM 713 O O . LYS A 1 86 ? 13.651 4.194 -6.736 1.00 90.69 86 LYS A O 1
ATOM 718 N N . SER A 1 87 ? 13.381 3.710 -4.555 1.00 91.88 87 SER A N 1
ATOM 719 C CA . SER A 1 87 ? 13.447 2.254 -4.670 1.00 91.88 87 SER A CA 1
ATOM 720 C C . SER A 1 87 ? 12.227 1.638 -5.361 1.00 91.88 87 SER A C 1
ATOM 722 O O . SER A 1 87 ? 12.364 0.571 -5.959 1.00 91.88 87 SER A O 1
ATOM 724 N N . PHE A 1 88 ? 11.058 2.284 -5.327 1.00 92.94 88 PHE A N 1
ATOM 725 C CA . PHE A 1 88 ? 9.809 1.693 -5.813 1.00 92.94 88 PHE A CA 1
ATOM 726 C C . PHE A 1 88 ? 9.809 1.611 -7.339 1.00 92.94 88 PHE A C 1
ATOM 728 O O . PHE A 1 88 ? 10.171 2.564 -8.016 1.00 92.94 88 PHE A O 1
ATOM 735 N N . HIS A 1 89 ? 9.430 0.471 -7.900 1.00 92.75 89 HIS A N 1
ATOM 736 C CA . HIS A 1 89 ? 9.073 0.338 -9.316 1.00 92.75 89 HIS A CA 1
ATOM 737 C C . HIS A 1 89 ? 7.588 0.014 -9.469 1.00 92.75 89 HIS A C 1
ATOM 739 O O . HIS A 1 89 ? 6.944 0.521 -10.384 1.00 92.75 89 HIS A O 1
ATOM 745 N N . TYR A 1 90 ? 7.047 -0.761 -8.529 1.00 90.50 90 TYR A N 1
ATOM 746 C CA . TYR A 1 90 ? 5.627 -1.056 -8.424 1.00 90.50 90 TYR A CA 1
ATOM 747 C C . TYR A 1 90 ? 5.146 -0.764 -7.011 1.00 90.50 90 TYR A C 1
ATOM 749 O O . TYR A 1 90 ? 5.796 -1.156 -6.035 1.00 90.50 90 TYR A O 1
ATOM 757 N N . THR A 1 91 ? 3.980 -0.137 -6.912 1.00 91.81 91 THR A N 1
ATOM 758 C CA . THR A 1 91 ? 3.273 0.080 -5.653 1.00 91.81 91 THR A CA 1
ATOM 759 C C . THR A 1 91 ? 2.040 -0.806 -5.626 1.00 91.81 91 THR A C 1
ATOM 761 O O . THR A 1 91 ? 1.354 -0.976 -6.636 1.00 91.81 91 THR A O 1
ATOM 764 N N . SER A 1 92 ? 1.722 -1.350 -4.454 1.00 92.94 92 SER A N 1
ATOM 765 C CA . SER A 1 92 ? 0.408 -1.927 -4.208 1.00 92.94 92 SER A CA 1
ATOM 766 C C . SER A 1 92 ? -0.174 -1.495 -2.869 1.00 92.94 92 SER A C 1
ATOM 768 O O . SER A 1 92 ? 0.558 -1.296 -1.900 1.00 92.94 92 SER A O 1
ATOM 770 N N . LEU A 1 93 ? -1.501 -1.382 -2.820 1.00 92.56 93 LEU A N 1
ATOM 771 C CA . LEU A 1 93 ? -2.271 -1.135 -1.607 1.00 92.56 93 LEU A CA 1
ATOM 772 C C . LEU A 1 93 ? -3.271 -2.269 -1.401 1.00 92.56 93 LEU A C 1
ATOM 774 O O . LEU A 1 93 ? -4.152 -2.463 -2.236 1.00 92.56 93 LEU A O 1
ATOM 778 N N . LEU A 1 94 ? -3.178 -2.968 -0.272 1.00 91.38 94 LEU A N 1
ATOM 779 C CA . LEU A 1 94 ? -4.224 -3.863 0.220 1.00 91.38 94 LEU A CA 1
ATOM 780 C C . LEU A 1 94 ? -5.133 -3.091 1.178 1.00 91.38 94 LEU A C 1
ATOM 782 O O . LEU A 1 94 ? -4.679 -2.629 2.226 1.00 91.38 94 LEU A O 1
ATOM 786 N N . TYR A 1 95 ? -6.416 -2.974 0.848 1.00 90.62 95 TYR A N 1
ATOM 787 C CA . TYR A 1 95 ? -7.380 -2.265 1.687 1.00 90.62 95 TYR A CA 1
ATOM 788 C C . TYR A 1 95 ? -7.927 -3.158 2.806 1.00 90.62 95 TYR A C 1
ATOM 790 O O . TYR A 1 95 ? -8.372 -4.283 2.563 1.00 90.62 95 TYR A O 1
ATOM 798 N N . LEU A 1 96 ? -7.912 -2.634 4.033 1.00 92.19 96 LEU A N 1
ATOM 799 C CA . LEU A 1 96 ? -8.339 -3.328 5.255 1.00 92.19 96 LEU A CA 1
ATOM 800 C C . LEU A 1 96 ? -9.659 -2.798 5.821 1.00 92.19 96 LEU A C 1
ATOM 802 O O . LEU A 1 96 ? -10.140 -3.309 6.826 1.00 92.19 96 LEU A O 1
ATOM 806 N N . THR A 1 97 ? -10.244 -1.793 5.171 1.00 92.25 97 THR A N 1
ATOM 807 C CA . THR A 1 97 ? -11.594 -1.294 5.438 1.00 92.25 97 THR A CA 1
ATOM 808 C C . THR A 1 97 ? -12.321 -0.964 4.137 1.00 92.25 97 THR A C 1
ATOM 810 O O . THR A 1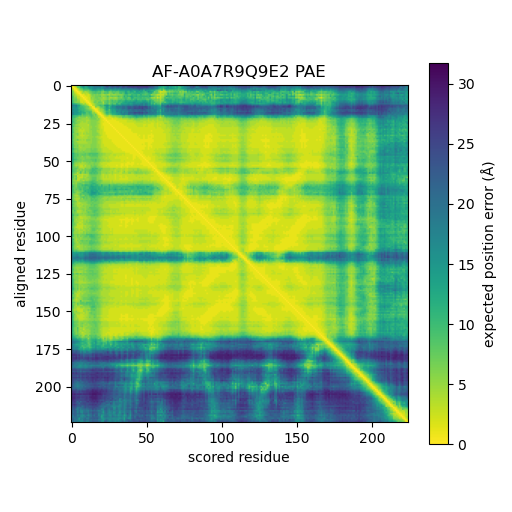 97 ? -11.710 -0.821 3.072 1.00 92.25 97 THR A O 1
ATOM 813 N N . THR A 1 98 ? -13.646 -0.884 4.213 1.00 94.12 98 THR A N 1
ATOM 814 C CA . THR A 1 98 ? -14.557 -0.697 3.084 1.00 94.12 98 THR A CA 1
ATOM 815 C C . THR A 1 98 ? -15.152 0.707 3.078 1.00 94.12 98 THR A C 1
ATOM 817 O O . THR A 1 98 ? -15.791 1.135 4.040 1.00 94.12 98 THR A O 1
ATOM 820 N N . PHE A 1 99 ? -14.978 1.406 1.958 1.00 95.19 99 PHE A N 1
ATOM 821 C CA . PHE A 1 99 ? -15.616 2.688 1.679 1.00 95.19 99 PHE A CA 1
ATOM 822 C C . PHE A 1 99 ? -17.144 2.564 1.721 1.00 95.19 99 PHE A C 1
ATOM 824 O O . PHE A 1 99 ? -17.709 1.595 1.218 1.00 95.19 99 PHE A O 1
ATOM 831 N N . GLY A 1 100 ? -17.808 3.541 2.338 1.00 96.94 100 GLY A N 1
ATOM 832 C CA . GLY A 1 100 ? -19.262 3.572 2.514 1.00 96.94 100 GLY A CA 1
ATOM 833 C C . GLY A 1 100 ? -19.790 2.699 3.659 1.00 96.94 100 GLY A C 1
ATOM 834 O O . GLY A 1 100 ? -20.950 2.848 4.024 1.00 96.94 100 GLY A O 1
ATOM 835 N N . SER A 1 101 ? -18.957 1.830 4.244 1.00 97.12 101 SER A N 1
ATOM 836 C CA . SER A 1 101 ? -19.287 1.022 5.430 1.00 97.12 101 SER A CA 1
ATOM 837 C C . SER A 1 101 ? -18.499 1.491 6.651 1.00 97.12 101 SER A C 1
ATOM 839 O O . SER A 1 101 ? -19.076 1.916 7.644 1.00 97.12 101 SER A O 1
ATOM 841 N N . ASP A 1 102 ? -17.169 1.458 6.556 1.00 95.06 102 ASP A N 1
ATOM 842 C CA . ASP A 1 102 ? -16.272 1.698 7.693 1.00 95.06 102 ASP A CA 1
ATOM 843 C C . ASP A 1 102 ? -15.757 3.146 7.726 1.00 95.06 102 ASP A C 1
ATOM 845 O O . ASP A 1 102 ? -15.297 3.640 8.758 1.00 95.06 102 ASP A O 1
ATOM 849 N N . PHE A 1 103 ? -15.787 3.823 6.573 1.00 97.62 103 PHE A N 1
ATOM 850 C CA . PHE A 1 103 ? -15.389 5.219 6.416 1.00 97.62 103 PHE A CA 1
ATOM 851 C C . PHE A 1 103 ? -16.023 5.852 5.164 1.00 97.62 103 PHE A C 1
ATOM 853 O O . PHE A 1 103 ? -16.407 5.154 4.221 1.00 97.62 103 PHE A O 1
ATOM 860 N N . THR A 1 104 ? -16.086 7.186 5.131 1.00 97.94 104 THR A N 1
ATOM 861 C CA . THR A 1 104 ? -16.464 7.986 3.946 1.00 97.94 104 THR A CA 1
ATOM 862 C C . THR A 1 104 ? -15.375 9.000 3.593 1.00 97.94 104 THR A C 1
ATOM 864 O O . THR A 1 104 ? -14.474 9.260 4.394 1.00 97.94 104 THR A O 1
ATOM 867 N N . GLY A 1 105 ? -15.411 9.555 2.377 1.00 96.69 105 GLY A N 1
ATOM 868 C CA . GLY A 1 105 ? -14.235 10.208 1.787 1.00 96.69 105 GLY A CA 1
ATOM 869 C C . GLY A 1 105 ? -13.132 9.174 1.531 1.00 96.69 105 GLY A C 1
ATOM 870 O O . GLY A 1 105 ? -13.432 8.017 1.248 1.00 96.69 105 GLY A O 1
ATOM 871 N N . GLY A 1 106 ? -11.853 9.537 1.651 1.00 96.31 106 GLY A N 1
ATOM 872 C CA . GLY A 1 106 ? -10.765 8.544 1.696 1.00 96.31 106 GLY A CA 1
ATOM 873 C C . GLY A 1 106 ? -10.552 7.696 0.432 1.00 96.31 106 GLY A C 1
ATOM 874 O O . GLY A 1 106 ? -9.805 6.709 0.485 1.00 96.31 106 GLY A O 1
ATOM 875 N N . ARG A 1 107 ? -11.203 8.014 -0.695 1.00 95.31 107 ARG A N 1
ATOM 876 C CA . ARG A 1 107 ? -11.000 7.291 -1.957 1.00 95.31 107 ARG A CA 1
ATOM 877 C C . ARG A 1 107 ? -9.592 7.546 -2.476 1.00 95.31 107 ARG A C 1
ATOM 879 O O . ARG A 1 107 ? -8.995 8.587 -2.209 1.00 95.31 107 ARG A O 1
ATOM 886 N N . PHE A 1 108 ? -9.048 6.571 -3.193 1.00 93.56 108 PHE A N 1
ATOM 887 C CA . PHE A 1 108 ? -7.740 6.698 -3.822 1.00 93.56 108 PHE A CA 1
ATOM 888 C C . PHE A 1 108 ? -7.931 7.219 -5.244 1.00 93.56 108 PHE A C 1
ATOM 890 O O . PHE A 1 108 ? -8.660 6.607 -6.018 1.00 93.56 108 PHE A O 1
ATOM 897 N N . ILE A 1 109 ? -7.326 8.353 -5.573 1.00 88.94 109 ILE A N 1
ATOM 898 C CA . ILE A 1 109 ? -7.589 9.077 -6.814 1.00 88.94 109 ILE A CA 1
ATOM 899 C C . ILE A 1 109 ? -6.325 9.103 -7.663 1.00 88.94 109 ILE A C 1
ATOM 901 O O . ILE A 1 109 ? -5.332 9.701 -7.254 1.00 88.94 109 ILE A O 1
ATOM 905 N N . PHE A 1 110 ? -6.386 8.521 -8.859 1.00 84.69 110 PHE A N 1
ATOM 906 C CA . PHE A 1 110 ? -5.382 8.752 -9.897 1.00 84.69 110 PHE A CA 1
ATOM 907 C C . PHE A 1 110 ? -5.712 10.049 -10.632 1.00 84.69 110 PHE A C 1
ATOM 909 O O . PHE A 1 110 ? -6.851 10.254 -11.065 1.00 84.69 110 PHE A O 1
ATOM 916 N N . ALA A 1 111 ? -4.729 10.936 -10.739 1.00 80.75 111 ALA A N 1
ATOM 917 C CA . ALA A 1 111 ? -4.833 12.189 -11.465 1.00 80.75 111 ALA A CA 1
ATOM 918 C C . ALA A 1 111 ? -4.246 12.009 -12.868 1.00 80.75 111 ALA A C 1
ATOM 920 O O . ALA A 1 111 ? -3.041 11.825 -13.018 1.00 80.75 111 ALA A O 1
ATOM 921 N N . ASP A 1 112 ? -5.092 12.105 -13.892 1.00 70.75 112 ASP A N 1
ATOM 922 C CA . ASP A 1 112 ? -4.651 12.113 -15.281 1.00 70.75 112 ASP A CA 1
ATOM 923 C C . ASP A 1 112 ? -4.501 13.565 -15.755 1.00 70.75 112 ASP A C 1
ATOM 925 O O . ASP A 1 112 ? -5.481 14.312 -15.879 1.00 70.75 112 ASP A O 1
ATOM 929 N N . LYS A 1 113 ? -3.250 13.978 -15.981 1.00 65.69 113 LYS A N 1
ATOM 930 C CA . LYS A 1 113 ? -2.914 15.330 -16.451 1.00 65.69 113 LYS A CA 1
ATOM 931 C C . LYS A 1 113 ? -3.242 15.540 -17.924 1.00 65.69 113 LYS A C 1
ATOM 933 O O . LYS A 1 113 ? -3.485 16.674 -18.320 1.00 65.69 113 LYS A O 1
ATOM 938 N N . GLU A 1 114 ? -3.234 14.482 -18.723 1.00 61.09 114 GLU A N 1
ATOM 939 C CA . GLU A 1 114 ? -3.437 14.567 -20.168 1.00 61.09 114 GLU A CA 1
ATOM 940 C C . GLU A 1 114 ? -4.927 14.648 -20.500 1.00 61.09 114 GLU A C 1
ATOM 942 O O . GLU A 1 114 ? -5.336 15.405 -21.380 1.00 61.09 114 GLU A O 1
ATOM 947 N N . LEU A 1 115 ? -5.759 13.925 -19.747 1.00 58.06 115 LEU A N 1
ATOM 948 C CA . LEU A 1 115 ? -7.201 13.864 -19.980 1.00 58.06 115 LEU A CA 1
ATOM 949 C C . LEU A 1 115 ? -8.020 14.840 -19.126 1.00 58.06 115 LEU A C 1
ATOM 951 O O . LEU A 1 115 ? -9.240 14.885 -19.294 1.00 58.06 115 LEU A O 1
ATOM 955 N N . ASN A 1 116 ? -7.397 15.598 -18.210 1.00 66.31 116 ASN A N 1
ATOM 956 C CA . ASN A 1 116 ? -8.088 16.396 -17.180 1.00 66.31 116 ASN A CA 1
ATOM 957 C C . ASN A 1 116 ? -9.170 15.586 -16.437 1.00 66.31 116 ASN A C 1
ATOM 959 O O . ASN A 1 116 ? -10.208 16.111 -16.029 1.00 66.31 116 ASN A O 1
ATOM 963 N N . LYS A 1 117 ? -8.941 14.280 -16.291 1.00 66.31 117 LYS A N 1
ATOM 964 C CA . LYS A 1 117 ? -9.857 13.334 -15.656 1.00 66.31 117 LYS A CA 1
ATOM 965 C C . LYS A 1 117 ? -9.191 12.749 -14.425 1.00 66.31 117 LYS A C 1
ATOM 967 O O . LYS A 1 117 ? -7.973 12.630 -14.338 1.00 66.31 117 LYS A O 1
ATOM 972 N N . SER A 1 118 ? -10.004 12.377 -13.452 1.00 76.94 118 SER A N 1
ATOM 973 C CA . SER A 1 118 ? -9.548 11.605 -12.308 1.00 76.94 118 SER A CA 1
ATOM 974 C C . SER A 1 118 ? -10.298 10.286 -12.256 1.00 76.94 118 SER A C 1
ATOM 976 O O . SER A 1 118 ? -11.498 10.222 -12.526 1.00 76.94 118 SER A O 1
ATOM 978 N N . ILE A 1 119 ? -9.575 9.219 -11.925 1.00 81.62 119 ILE A N 1
ATOM 979 C CA . ILE A 1 119 ? -10.161 7.899 -11.702 1.00 81.62 119 ILE A CA 1
ATOM 980 C C . ILE A 1 119 ? -10.154 7.656 -10.200 1.00 81.62 119 ILE A C 1
ATOM 982 O O . ILE A 1 119 ? -9.096 7.619 -9.570 1.00 81.62 119 ILE A O 1
ATOM 986 N N . ALA A 1 120 ? -11.346 7.505 -9.628 1.00 86.94 120 ALA A N 1
ATOM 987 C CA . ALA A 1 120 ? -11.514 7.198 -8.219 1.00 86.94 120 ALA A CA 1
ATOM 988 C C . ALA A 1 120 ? -11.597 5.685 -8.005 1.00 86.94 120 ALA A C 1
ATOM 990 O O . ALA A 1 120 ? -12.438 5.004 -8.589 1.00 86.94 120 ALA A O 1
ATOM 991 N N . ILE A 1 121 ? -10.755 5.173 -7.115 1.00 87.06 121 ILE A N 1
ATOM 992 C CA . ILE A 1 121 ? -10.820 3.811 -6.606 1.00 87.06 121 ILE A CA 1
ATOM 993 C C . ILE A 1 121 ? -11.408 3.855 -5.202 1.00 87.06 121 ILE A C 1
ATOM 995 O O . ILE A 1 121 ? -10.838 4.450 -4.283 1.00 87.06 121 ILE A O 1
ATOM 999 N N . GLU A 1 122 ? -12.541 3.187 -5.029 1.00 93.88 122 GLU A N 1
ATOM 1000 C CA . GLU A 1 122 ? -13.167 2.990 -3.726 1.00 93.88 122 GLU A CA 1
ATOM 1001 C C . GLU A 1 122 ? -12.497 1.811 -3.000 1.00 93.88 122 GLU A C 1
ATOM 1003 O O . GLU A 1 122 ? -12.491 0.689 -3.523 1.00 93.88 122 GLU A O 1
ATOM 1008 N N . PRO A 1 123 ? -11.900 2.013 -1.811 1.00 94.00 123 PRO A N 1
ATOM 1009 C CA . PRO A 1 123 ? -11.355 0.908 -1.032 1.00 94.00 123 PRO A CA 1
ATOM 1010 C C . PRO A 1 123 ? -12.435 -0.094 -0.625 1.00 94.00 123 PRO A C 1
ATOM 1012 O O . PRO A 1 123 ? -13.531 0.277 -0.211 1.00 94.00 123 PRO A O 1
ATOM 1015 N N . LYS A 1 124 ? -12.107 -1.380 -0.707 1.00 89.94 124 LYS A N 1
ATOM 1016 C CA . LYS A 1 124 ? -12.963 -2.473 -0.242 1.00 89.94 124 LYS A CA 1
ATOM 1017 C C . LYS A 1 124 ? -12.101 -3.486 0.480 1.00 89.94 124 LYS A C 1
ATOM 1019 O O . LYS A 1 124 ? -11.034 -3.823 -0.025 1.00 89.94 124 LYS A O 1
ATOM 1024 N N . LEU A 1 125 ? -12.578 -4.005 1.604 1.00 88.25 125 LEU A N 1
ATOM 1025 C CA . LEU A 1 125 ? -11.881 -5.034 2.367 1.00 88.25 125 LEU A CA 1
ATOM 1026 C C . LEU A 1 125 ? -11.344 -6.157 1.459 1.00 88.25 125 LEU A C 1
ATOM 1028 O O . LEU A 1 125 ? -12.111 -6.796 0.736 1.00 88.25 125 LEU A O 1
ATOM 1032 N N . GLY A 1 126 ? -10.027 -6.377 1.472 1.00 82.06 126 GLY A N 1
ATOM 1033 C CA . GLY A 1 126 ? -9.357 -7.419 0.685 1.00 82.06 126 GLY A CA 1
ATOM 1034 C C . GLY A 1 126 ? -9.071 -7.085 -0.788 1.00 82.06 126 GLY A C 1
ATOM 1035 O O . GLY A 1 126 ? -8.449 -7.889 -1.487 1.00 82.06 126 GLY A O 1
ATOM 1036 N N . ARG A 1 127 ? -9.499 -5.919 -1.287 1.00 84.12 127 ARG A N 1
ATOM 1037 C CA . ARG A 1 127 ? -9.149 -5.435 -2.633 1.00 84.12 127 ARG A CA 1
ATOM 1038 C C . ARG A 1 127 ? -7.694 -4.966 -2.655 1.00 84.12 127 ARG A C 1
ATOM 1040 O O . ARG A 1 127 ? -7.236 -4.338 -1.700 1.00 84.12 127 ARG A O 1
ATOM 1047 N N . VAL A 1 128 ? -7.003 -5.241 -3.762 1.00 85.31 128 VAL A N 1
ATOM 1048 C CA . VAL A 1 128 ? -5.639 -4.769 -4.009 1.00 85.31 128 VAL A CA 1
ATOM 1049 C C . VAL A 1 128 ? -5.647 -3.802 -5.187 1.00 85.31 128 VAL A C 1
ATOM 1051 O O . VAL A 1 128 ? -6.114 -4.143 -6.268 1.00 85.31 128 VAL A O 1
ATOM 1054 N N . SER A 1 129 ? -5.101 -2.609 -5.002 1.00 86.94 129 SER A N 1
ATOM 1055 C CA . SER A 1 129 ? -4.715 -1.745 -6.124 1.00 86.94 129 SER A CA 1
ATOM 1056 C C . SER A 1 129 ? -3.235 -1.950 -6.392 1.00 86.94 129 SER A C 1
ATOM 1058 O O . SER A 1 129 ? -2.462 -1.922 -5.437 1.00 86.94 129 SER A O 1
ATOM 1060 N N . ALA A 1 130 ? -2.835 -2.163 -7.645 1.00 86.62 130 ALA A N 1
ATOM 1061 C CA . ALA A 1 130 ? -1.433 -2.311 -8.023 1.00 86.62 130 ALA A CA 1
ATOM 1062 C C . ALA A 1 130 ? -1.134 -1.514 -9.298 1.00 86.62 130 ALA A C 1
ATOM 1064 O O . ALA A 1 130 ? -1.894 -1.559 -10.264 1.00 86.62 130 ALA A O 1
ATOM 1065 N N . PHE A 1 131 ? -0.039 -0.761 -9.287 1.00 84.75 131 PHE A N 1
ATOM 1066 C CA . PHE A 1 131 ? 0.312 0.172 -10.357 1.00 84.75 131 PHE A CA 1
ATOM 1067 C C . PHE A 1 131 ? 1.825 0.396 -10.415 1.00 84.75 131 PHE A C 1
ATOM 1069 O O . PHE A 1 131 ? 2.547 0.153 -9.441 1.00 84.75 131 PHE A O 1
ATOM 1076 N N . THR A 1 132 ? 2.322 0.846 -11.565 1.00 87.81 132 THR A N 1
ATOM 1077 C CA . THR A 1 132 ? 3.713 1.289 -11.706 1.00 87.81 132 THR A CA 1
ATOM 1078 C C . THR A 1 132 ? 3.918 2.586 -10.926 1.00 87.81 132 THR A C 1
ATOM 1080 O O . THR A 1 132 ? 3.089 3.488 -10.966 1.00 87.81 132 THR A O 1
ATOM 1083 N N . SER A 1 133 ? 5.017 2.714 -10.188 1.00 89.50 133 SER A N 1
ATOM 1084 C CA . SER A 1 133 ? 5.215 3.848 -9.268 1.00 89.50 133 SER A CA 1
ATOM 1085 C C . SER A 1 133 ? 5.604 5.164 -9.965 1.00 89.50 133 SER A C 1
ATOM 1087 O O . SER A 1 133 ? 5.894 6.149 -9.280 1.00 89.50 133 SER A O 1
ATOM 1089 N N . GLY A 1 134 ? 5.708 5.172 -11.297 1.00 84.31 134 GLY A N 1
ATOM 1090 C CA . GLY A 1 134 ? 6.210 6.288 -12.092 1.00 84.31 134 GLY A CA 1
ATOM 1091 C C . GLY A 1 134 ? 5.235 7.462 -12.213 1.00 84.31 134 GLY A C 1
ATOM 1092 O O . GLY A 1 134 ? 4.148 7.478 -11.634 1.00 84.31 134 G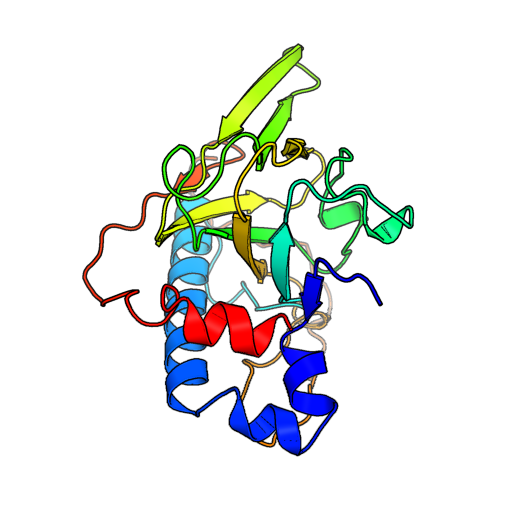LY A O 1
ATOM 1093 N N . SER A 1 135 ? 5.661 8.496 -12.943 1.00 85.31 135 SER A N 1
ATOM 1094 C CA . SER A 1 135 ? 4.909 9.749 -13.109 1.00 85.31 135 SER A CA 1
ATOM 1095 C C . SER A 1 135 ? 3.581 9.591 -13.844 1.00 85.31 135 SER A C 1
ATOM 1097 O O . SER A 1 135 ? 2.728 10.464 -13.724 1.00 85.31 135 SER A O 1
ATOM 1099 N N . GLU A 1 136 ? 3.407 8.490 -14.570 1.00 79.50 136 GLU A N 1
ATOM 1100 C CA . GLU A 1 136 ? 2.153 8.077 -15.197 1.00 79.50 136 GLU A CA 1
ATOM 1101 C C . GLU A 1 136 ? 1.033 7.808 -14.179 1.00 79.50 136 GLU A C 1
ATOM 1103 O O . GLU A 1 136 ? -0.138 7.847 -14.537 1.00 79.50 136 GLU A O 1
ATOM 1108 N N . ASN A 1 137 ? 1.376 7.593 -12.904 1.00 82.19 137 ASN A N 1
ATOM 1109 C CA . ASN A 1 137 ? 0.431 7.311 -11.830 1.00 82.19 137 ASN A CA 1
ATOM 1110 C C . ASN A 1 137 ? 0.520 8.357 -10.709 1.00 82.19 137 ASN A C 1
ATOM 1112 O O . ASN A 1 137 ? 0.627 8.003 -9.534 1.00 82.19 137 ASN A O 1
ATOM 1116 N N . GLU A 1 138 ? 0.482 9.653 -11.043 1.00 87.50 138 GLU A N 1
ATOM 1117 C CA . GLU A 1 138 ? 0.272 10.695 -10.027 1.00 87.50 138 GLU A CA 1
ATOM 1118 C C . GLU A 1 138 ? -1.069 10.464 -9.322 1.00 87.50 138 GLU A C 1
ATOM 1120 O O . GLU A 1 138 ? -2.105 10.274 -9.961 1.00 87.50 138 GLU A O 1
ATOM 1125 N N . HIS A 1 139 ? -1.068 10.475 -7.994 1.00 89.88 139 HIS A N 1
ATOM 1126 C CA . HIS A 1 139 ? -2.259 10.142 -7.227 1.00 89.88 139 HIS A CA 1
ATOM 1127 C C . HIS A 1 139 ? -2.305 10.849 -5.876 1.00 89.88 139 HIS A C 1
ATOM 1129 O O . HIS A 1 139 ? -1.330 11.441 -5.415 1.00 89.88 139 HIS A O 1
ATOM 1135 N N . PHE A 1 140 ? -3.472 10.801 -5.241 1.00 93.06 140 PHE A N 1
ATOM 1136 C CA . PHE A 1 140 ? -3.689 11.260 -3.873 1.00 93.06 140 PHE A CA 1
ATOM 1137 C C . PHE A 1 140 ? -4.813 10.464 -3.206 1.00 93.06 140 PHE A C 1
ATOM 1139 O O . PHE A 1 140 ? -5.563 9.738 -3.860 1.00 93.06 140 PHE A O 1
ATOM 1146 N N . VAL A 1 141 ? -4.948 10.612 -1.889 1.00 94.75 141 VAL A N 1
ATOM 1147 C CA . VAL A 1 141 ? -6.093 10.085 -1.138 1.00 94.75 141 VAL A CA 1
ATOM 1148 C C . VAL A 1 141 ? -7.001 11.247 -0.764 1.00 94.75 141 VAL A C 1
ATOM 1150 O O . VAL A 1 141 ? -6.538 12.239 -0.208 1.00 94.75 141 VAL A O 1
ATOM 1153 N N . GLU A 1 142 ? -8.295 11.148 -1.057 1.00 95.31 142 GLU A N 1
ATOM 1154 C CA . GLU A 1 142 ? -9.257 12.132 -0.561 1.00 95.31 142 GLU A CA 1
ATOM 1155 C C . GLU A 1 142 ? -9.226 12.191 0.964 1.00 95.31 142 GLU A C 1
ATOM 1157 O O . GLU A 1 142 ? -8.999 11.187 1.638 1.00 95.31 142 GLU A O 1
ATOM 1162 N N . ARG A 1 143 ? -9.535 13.353 1.536 1.00 96.06 143 ARG A N 1
ATOM 1163 C CA . ARG A 1 143 ? -9.695 13.455 2.986 1.00 96.06 143 ARG A CA 1
ATOM 1164 C C . ARG A 1 143 ? -10.801 12.505 3.443 1.00 96.06 143 ARG A C 1
ATOM 1166 O O . ARG A 1 143 ? -11.898 12.499 2.886 1.00 96.06 143 ARG A O 1
ATOM 1173 N N . VAL A 1 144 ? -10.504 11.687 4.445 1.00 97.00 144 VAL A N 1
ATOM 1174 C CA . VAL A 1 144 ? -11.506 10.896 5.157 1.00 97.00 144 VAL A CA 1
ATOM 1175 C C . VAL A 1 144 ? -12.450 11.879 5.838 1.00 97.00 144 VAL A C 1
ATOM 1177 O O . VAL A 1 144 ? -12.011 12.793 6.534 1.00 97.00 144 VAL A O 1
ATOM 1180 N N . SER A 1 145 ? -13.747 11.719 5.605 1.00 96.62 145 SER A N 1
ATOM 1181 C CA . SER A 1 145 ? -14.781 12.569 6.197 1.00 96.62 145 SER A CA 1
ATOM 1182 C C . SER A 1 145 ? -15.289 11.981 7.510 1.00 96.62 145 SER A C 1
ATOM 1184 O O . SER A 1 145 ? -15.458 12.705 8.486 1.00 96.62 145 SER A O 1
ATOM 1186 N N . THR A 1 146 ? -15.483 10.661 7.558 1.00 96.88 146 THR A N 1
ATOM 1187 C CA . THR A 1 146 ? -15.914 9.930 8.759 1.00 96.88 146 THR A CA 1
ATOM 1188 C C . THR A 1 146 ? -15.246 8.560 8.822 1.00 96.88 146 THR A C 1
ATOM 1190 O O . THR A 1 146 ? -14.833 8.035 7.788 1.00 96.88 146 THR A O 1
ATOM 1193 N N . GLY A 1 147 ? -15.155 7.975 10.018 1.00 96.00 147 GLY A N 1
ATOM 1194 C CA . GLY A 1 147 ? -14.602 6.635 10.218 1.00 96.00 147 GLY A CA 1
ATOM 1195 C C . GLY A 1 147 ? -13.076 6.577 10.126 1.00 96.00 147 GLY A C 1
ATOM 1196 O O . GLY A 1 147 ? -12.374 7.557 10.393 1.00 96.00 147 GLY A O 1
ATOM 1197 N N . THR A 1 148 ? -12.536 5.402 9.803 1.00 93.00 148 THR A N 1
ATOM 1198 C CA . THR A 1 148 ? -11.086 5.198 9.667 1.00 93.00 148 THR A CA 1
ATOM 1199 C C . THR A 1 148 ? -10.759 4.305 8.477 1.00 93.00 148 THR A C 1
ATOM 1201 O O . THR A 1 148 ? -11.297 3.209 8.308 1.00 93.00 148 THR A O 1
ATOM 1204 N N . ARG A 1 149 ? -9.832 4.775 7.643 1.00 95.25 149 ARG A N 1
ATOM 1205 C CA . ARG A 1 149 ? -9.327 4.036 6.490 1.00 95.25 149 ARG A CA 1
ATOM 1206 C C . ARG A 1 149 ? -8.027 3.334 6.855 1.00 95.25 149 ARG A C 1
ATOM 1208 O O . ARG A 1 149 ? -7.044 4.002 7.177 1.00 95.25 149 ARG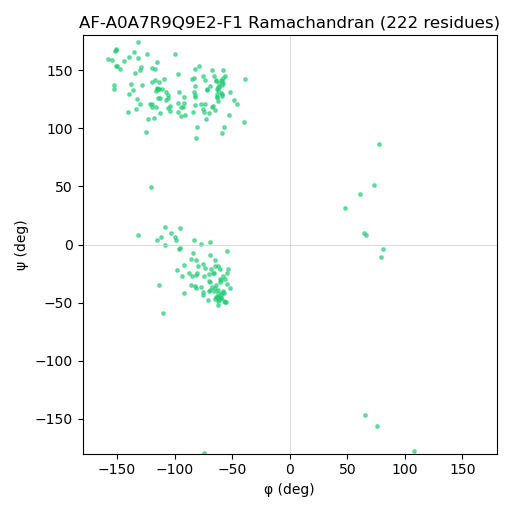 A O 1
ATOM 1215 N N . TYR A 1 150 ? -8.010 2.013 6.710 1.00 93.31 150 TYR A N 1
ATOM 1216 C CA . TYR A 1 150 ? -6.828 1.189 6.918 1.00 93.31 150 TYR A CA 1
ATOM 1217 C C . TYR A 1 150 ? -6.373 0.543 5.609 1.00 93.31 150 TYR A C 1
ATOM 1219 O O . TYR A 1 150 ? -7.182 0.002 4.851 1.00 93.31 150 TYR A O 1
ATOM 1227 N N . ALA A 1 151 ? -5.071 0.594 5.332 1.00 91.81 151 ALA A N 1
ATOM 1228 C CA . ALA A 1 151 ? -4.472 -0.095 4.191 1.00 91.81 151 ALA A CA 1
ATOM 1229 C C . ALA A 1 151 ? -3.013 -0.477 4.459 1.00 91.81 151 ALA A C 1
ATOM 1231 O O . ALA A 1 151 ? -2.327 0.207 5.219 1.00 91.81 151 ALA A O 1
ATOM 1232 N N . ILE A 1 152 ? -2.536 -1.526 3.791 1.00 91.19 152 ILE A N 1
ATOM 1233 C CA . ILE A 1 152 ? -1.123 -1.924 3.769 1.00 91.19 152 ILE A CA 1
ATOM 1234 C C . ILE A 1 152 ? -0.535 -1.544 2.420 1.00 91.19 152 ILE A C 1
ATOM 1236 O O . ILE A 1 152 ? -1.055 -1.979 1.392 1.00 91.19 152 ILE A O 1
ATOM 1240 N N . THR A 1 153 ? 0.564 -0.797 2.429 1.00 92.94 153 THR A N 1
ATOM 1241 C CA . THR A 1 153 ? 1.358 -0.543 1.228 1.00 92.94 153 THR A CA 1
ATOM 1242 C C . THR A 1 153 ? 2.488 -1.561 1.143 1.00 92.94 153 THR A C 1
ATOM 1244 O O . THR A 1 153 ? 3.345 -1.616 2.030 1.00 92.94 153 THR A O 1
ATOM 1247 N N . VAL A 1 154 ? 2.489 -2.360 0.074 1.00 93.44 154 VAL A N 1
ATOM 1248 C CA . VAL A 1 154 ? 3.548 -3.328 -0.246 1.00 93.44 154 VAL A CA 1
ATOM 1249 C C . VAL A 1 154 ? 4.131 -2.957 -1.602 1.00 93.44 154 VAL A C 1
ATOM 1251 O O . VAL A 1 154 ? 3.425 -2.969 -2.610 1.00 93.44 154 VAL A O 1
ATOM 1254 N N . SER A 1 155 ? 5.418 -2.634 -1.634 1.00 94.50 155 SER A N 1
ATOM 1255 C CA . SER A 1 155 ? 6.068 -2.119 -2.838 1.00 94.50 155 SER A CA 1
ATOM 1256 C C . SER A 1 155 ? 7.196 -3.024 -3.294 1.00 94.50 155 SER A C 1
ATOM 1258 O O . SER A 1 155 ? 7.841 -3.709 -2.494 1.00 94.50 155 SER A O 1
ATOM 1260 N N . PHE A 1 156 ? 7.446 -3.006 -4.599 1.00 94.75 156 PHE A N 1
ATOM 1261 C CA . PHE A 1 156 ? 8.424 -3.871 -5.236 1.00 94.75 156 PHE A CA 1
ATOM 1262 C C . PHE A 1 156 ? 9.378 -3.084 -6.121 1.00 94.75 156 PHE A C 1
ATOM 1264 O O . PHE A 1 156 ? 9.049 -2.026 -6.660 1.00 94.75 156 PHE A O 1
ATOM 1271 N N . THR A 1 157 ? 10.573 -3.630 -6.282 1.00 94.38 157 THR A N 1
ATOM 1272 C CA . THR A 1 157 ? 11.642 -3.087 -7.105 1.00 94.38 157 THR A CA 1
ATOM 1273 C C . THR A 1 157 ? 12.194 -4.155 -8.036 1.00 94.38 157 THR A C 1
ATOM 1275 O O . THR A 1 157 ? 12.217 -5.331 -7.680 1.00 94.38 157 THR A O 1
ATOM 1278 N N . CYS A 1 158 ? 12.681 -3.743 -9.204 1.00 91.50 158 CYS A N 1
ATOM 1279 C CA . CYS A 1 158 ? 13.475 -4.603 -10.077 1.00 91.50 158 CYS A CA 1
ATOM 1280 C C . CYS A 1 158 ? 14.984 -4.426 -9.882 1.00 91.50 158 CYS A C 1
ATOM 1282 O O . CYS A 1 158 ? 15.762 -5.113 -10.539 1.00 91.50 158 CYS A O 1
ATOM 1284 N N . ASP A 1 159 ? 15.413 -3.498 -9.018 1.00 91.56 159 ASP A N 1
ATOM 1285 C CA . ASP A 1 159 ? 16.826 -3.335 -8.683 1.00 91.56 159 ASP A CA 1
ATOM 1286 C C . ASP A 1 159 ? 17.165 -4.209 -7.462 1.00 91.56 159 ASP A C 1
ATOM 1288 O O . ASP A 1 159 ? 16.728 -3.898 -6.346 1.00 91.56 159 ASP A O 1
ATOM 1292 N N . PRO A 1 160 ? 17.966 -5.279 -7.620 1.00 90.94 160 PRO A N 1
ATOM 1293 C CA . PRO A 1 160 ? 18.330 -6.152 -6.509 1.00 90.94 160 PRO A CA 1
ATOM 1294 C C . PRO A 1 160 ? 19.090 -5.421 -5.390 1.00 90.94 160 PRO A C 1
ATOM 1296 O O . PRO A 1 160 ? 19.069 -5.879 -4.249 1.00 90.94 160 PRO A O 1
ATOM 1299 N N . LYS A 1 161 ? 19.711 -4.259 -5.652 1.00 91.25 161 LYS A N 1
ATOM 1300 C CA . LYS A 1 161 ? 20.361 -3.430 -4.615 1.00 91.25 161 LYS A CA 1
ATOM 1301 C C . LYS A 1 161 ? 19.367 -2.844 -3.613 1.00 91.25 161 LYS A C 1
ATOM 1303 O O . LYS A 1 161 ? 19.744 -2.521 -2.487 1.00 91.25 161 LYS A O 1
ATOM 1308 N N . HIS A 1 162 ? 18.110 -2.702 -4.023 1.00 92.06 162 HIS A N 1
ATOM 1309 C CA . HIS A 1 162 ? 17.013 -2.208 -3.199 1.00 92.06 162 HIS A CA 1
ATOM 1310 C C . HIS A 1 162 ? 16.139 -3.341 -2.636 1.00 92.06 162 HIS A C 1
ATOM 1312 O O . HIS A 1 162 ? 15.118 -3.067 -2.000 1.00 92.06 162 HIS A O 1
ATOM 1318 N N . ALA A 1 163 ? 16.530 -4.604 -2.836 1.00 92.50 163 ALA A N 1
ATOM 1319 C CA . ALA A 1 163 ? 15.812 -5.755 -2.310 1.00 92.50 163 ALA A CA 1
ATOM 1320 C C . ALA A 1 163 ? 15.971 -5.878 -0.786 1.00 92.50 163 ALA A C 1
ATOM 1322 O O . ALA A 1 163 ? 17.079 -5.843 -0.234 1.00 92.50 163 ALA A O 1
ATOM 1323 N N . ILE A 1 164 ? 14.853 -6.109 -0.105 1.00 90.62 164 ILE A N 1
ATOM 1324 C CA . ILE A 1 164 ? 14.814 -6.387 1.332 1.00 90.62 164 ILE A CA 1
ATOM 1325 C C . ILE A 1 164 ? 14.300 -7.802 1.594 1.00 90.62 164 ILE A C 1
ATOM 1327 O O . ILE A 1 164 ? 13.619 -8.407 0.764 1.00 90.62 164 ILE A O 1
ATOM 1331 N N . SER A 1 165 ? 14.652 -8.348 2.756 1.00 89.19 165 SER A N 1
ATOM 1332 C CA . SER A 1 165 ? 14.111 -9.634 3.203 1.00 89.19 165 SER A CA 1
ATOM 1333 C C . SER A 1 165 ? 12.699 -9.470 3.763 1.00 89.19 165 SER A C 1
ATOM 1335 O O . SER A 1 165 ? 12.354 -8.409 4.287 1.00 89.19 165 SER A O 1
ATOM 1337 N N . ASP A 1 166 ? 11.901 -10.536 3.707 1.00 86.50 166 ASP A N 1
ATOM 1338 C CA . ASP A 1 166 ? 10.599 -10.573 4.377 1.00 86.50 166 ASP A CA 1
ATOM 1339 C C . ASP A 1 166 ? 10.751 -10.281 5.885 1.00 86.50 166 ASP A C 1
ATOM 1341 O O . ASP A 1 166 ? 11.758 -10.679 6.489 1.00 86.50 166 ASP A O 1
ATOM 1345 N N . PRO A 1 167 ? 9.773 -9.597 6.505 1.00 79.75 167 PRO A N 1
ATOM 1346 C CA . PRO A 1 167 ? 9.770 -9.403 7.945 1.00 79.75 167 PRO A CA 1
ATOM 1347 C C . PRO A 1 167 ? 9.626 -10.761 8.650 1.00 79.75 167 PRO A C 1
ATOM 1349 O O . PRO A 1 167 ? 8.910 -11.655 8.186 1.00 79.75 167 PRO A O 1
ATOM 1352 N N . LYS A 1 168 ? 10.351 -10.925 9.758 1.00 78.69 168 LYS A N 1
ATOM 1353 C CA . LYS A 1 168 ? 10.380 -12.140 10.582 1.00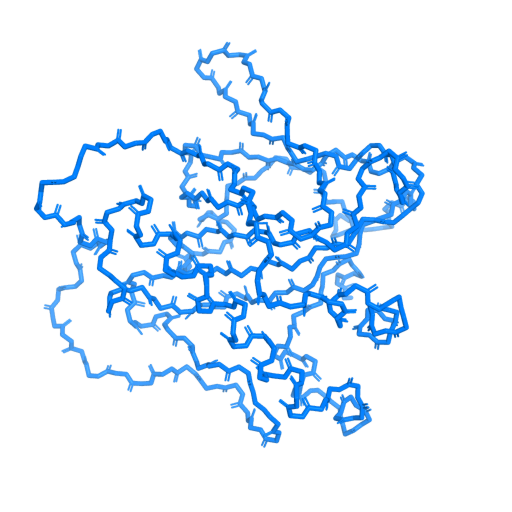 78.69 168 LYS A CA 1
ATOM 1354 C C . LYS A 1 168 ? 10.655 -11.787 12.040 1.00 78.69 168 LYS A C 1
ATOM 1356 O O . LYS A 1 168 ? 11.322 -10.786 12.311 1.00 78.69 168 LYS A O 1
ATOM 1361 N N . MET A 1 169 ? 10.188 -12.630 12.961 1.00 69.06 169 MET A N 1
ATOM 1362 C CA . MET A 1 169 ? 10.435 -12.450 14.392 1.00 69.06 169 MET A CA 1
ATOM 1363 C C . MET A 1 169 ? 11.933 -12.401 14.719 1.00 69.06 169 MET A C 1
ATOM 1365 O O . MET A 1 169 ? 12.731 -13.172 14.184 1.00 69.06 169 MET A O 1
ATOM 1369 N N . GLY A 1 170 ? 12.313 -11.489 15.621 1.00 60.84 170 GLY A N 1
ATOM 1370 C CA . GLY A 1 170 ? 13.646 -11.442 16.237 1.00 60.84 170 GLY A CA 1
ATOM 1371 C C . GLY A 1 170 ? 14.817 -11.118 15.301 1.00 60.84 170 GLY A C 1
ATOM 1372 O O . GLY A 1 170 ? 15.970 -11.212 15.716 1.00 60.84 170 GLY A O 1
ATOM 1373 N N . HIS A 1 171 ? 14.559 -10.738 14.049 1.00 56.69 171 HIS A N 1
ATOM 1374 C CA . HIS A 1 171 ? 15.604 -10.488 13.063 1.00 56.69 171 HIS A CA 1
ATOM 1375 C C . HIS A 1 171 ? 15.655 -9.010 12.684 1.00 56.69 171 HIS A C 1
ATOM 1377 O O . HIS A 1 171 ? 14.661 -8.438 12.242 1.00 56.69 171 HIS A O 1
ATOM 1383 N N . LYS A 1 172 ? 16.842 -8.407 12.815 1.00 58.12 172 LYS A N 1
ATOM 1384 C CA . LYS A 1 172 ? 17.097 -7.034 12.365 1.00 58.12 172 LYS A CA 1
ATOM 1385 C C . LYS A 1 172 ? 16.855 -6.917 10.859 1.00 58.12 172 LYS A C 1
ATOM 1387 O O . LYS A 1 172 ? 17.200 -7.837 10.104 1.00 58.12 172 LYS A O 1
ATOM 1392 N N . PHE A 1 173 ? 16.281 -5.793 10.440 1.00 63.50 173 PHE A N 1
ATOM 1393 C CA . PHE A 1 173 ? 16.149 -5.397 9.048 1.00 63.50 173 PHE A CA 1
ATOM 1394 C C . PHE A 1 173 ? 17.501 -5.561 8.363 1.00 63.50 173 PHE A C 1
ATOM 1396 O O . PHE A 1 173 ? 18.530 -5.043 8.798 1.00 63.50 173 PHE A O 1
ATOM 1403 N N . SER A 1 174 ? 17.503 -6.332 7.286 1.00 60.72 174 SER A N 1
ATOM 1404 C CA . SER A 1 174 ? 18.699 -6.591 6.508 1.00 60.72 174 SER A CA 1
ATOM 1405 C C . SER A 1 174 ? 18.348 -6.421 5.043 1.00 60.72 174 SER A C 1
ATOM 1407 O O . SER A 1 174 ? 17.508 -7.145 4.493 1.00 60.72 174 SER A O 1
ATOM 1409 N N . ARG A 1 175 ? 18.997 -5.437 4.414 1.00 64.81 175 ARG A N 1
ATOM 1410 C CA . ARG A 1 175 ? 19.057 -5.350 2.956 1.00 64.81 175 ARG A CA 1
ATOM 1411 C C . ARG A 1 175 ? 19.785 -6.581 2.452 1.00 64.81 175 ARG A C 1
ATOM 1413 O O . ARG A 1 175 ? 20.825 -6.958 2.997 1.00 64.81 175 ARG A O 1
ATOM 1420 N N . ARG A 1 176 ? 19.230 -7.232 1.434 1.00 61.62 176 ARG A N 1
ATOM 1421 C CA . ARG A 1 176 ? 19.843 -8.438 0.891 1.00 61.62 176 ARG A CA 1
ATOM 1422 C C . ARG A 1 176 ? 21.128 -8.023 0.176 1.00 61.62 176 ARG A C 1
ATOM 1424 O O . ARG A 1 176 ? 21.078 -7.330 -0.831 1.00 61.62 176 ARG A O 1
ATOM 1431 N N . ALA A 1 177 ? 22.285 -8.430 0.693 1.00 50.12 177 ALA A N 1
ATOM 1432 C CA . ALA A 1 177 ? 23.535 -8.278 -0.039 1.00 50.12 177 ALA A CA 1
ATOM 1433 C C . ALA A 1 177 ? 23.543 -9.300 -1.186 1.00 50.12 177 ALA A C 1
ATOM 1435 O O . ALA A 1 177 ? 23.657 -10.502 -0.945 1.00 50.12 177 ALA A O 1
ATOM 1436 N N . GLN A 1 178 ? 23.390 -8.844 -2.429 1.00 54.00 178 GLN A N 1
ATOM 1437 C CA . GLN A 1 178 ? 23.598 -9.681 -3.610 1.00 54.00 178 GLN A CA 1
ATOM 1438 C C . GLN A 1 178 ? 24.753 -9.157 -4.459 1.00 54.00 178 GLN A C 1
ATOM 1440 O O . GLN A 1 178 ? 24.964 -7.951 -4.591 1.00 54.00 178 GLN A O 1
ATOM 1445 N N . ARG A 1 179 ? 25.521 -10.118 -4.992 1.00 50.53 179 ARG A N 1
ATOM 1446 C CA . ARG A 1 179 ? 26.678 -9.904 -5.864 1.00 50.53 179 ARG A CA 1
ATOM 1447 C C . ARG A 1 179 ? 26.290 -8.986 -7.017 1.00 50.53 179 ARG A C 1
ATOM 1449 O O . ARG A 1 179 ? 25.289 -9.214 -7.687 1.00 50.53 179 ARG A O 1
ATOM 1456 N N . THR A 1 180 ? 27.112 -7.971 -7.236 1.00 45.84 180 THR A N 1
ATOM 1457 C CA . THR A 1 180 ? 26.992 -7.005 -8.322 1.00 45.84 180 THR A CA 1
ATOM 1458 C C . THR A 1 180 ? 26.989 -7.725 -9.672 1.00 45.84 180 THR A C 1
ATOM 1460 O O . THR A 1 180 ? 28.053 -8.092 -10.168 1.00 45.84 180 THR A O 1
ATOM 1463 N N . SER A 1 181 ? 25.821 -7.917 -10.291 1.00 51.06 181 SER A N 1
ATOM 1464 C CA . SER A 1 181 ? 25.774 -8.048 -11.746 1.00 51.06 181 SER A CA 1
ATOM 1465 C C . SER A 1 181 ? 25.954 -6.647 -12.321 1.00 51.06 181 SER A C 1
ATOM 1467 O O . SER A 1 181 ? 25.185 -5.724 -12.038 1.00 51.06 181 SER A O 1
ATOM 1469 N N . THR A 1 182 ? 27.037 -6.458 -13.057 1.00 52.69 182 THR A N 1
ATOM 1470 C CA . THR A 1 182 ? 27.333 -5.225 -13.772 1.00 52.69 182 THR A CA 1
ATOM 1471 C C . THR A 1 182 ? 26.254 -4.992 -14.838 1.00 52.69 182 THR A C 1
ATOM 1473 O O . THR A 1 182 ? 25.974 -5.871 -15.645 1.00 52.69 182 THR A O 1
ATOM 1476 N N . SER A 1 183 ? 25.648 -3.799 -14.811 1.00 55.56 183 SER A N 1
ATOM 1477 C CA . SER A 1 183 ? 24.514 -3.305 -15.621 1.00 55.56 183 SER A CA 1
ATOM 1478 C C . SER A 1 183 ? 23.108 -3.801 -15.223 1.00 55.56 183 SER A C 1
ATOM 1480 O O . SER A 1 183 ? 22.567 -4.755 -15.767 1.00 55.56 183 SER A O 1
ATOM 1482 N N . TRP A 1 184 ? 22.478 -3.095 -14.274 1.00 51.69 184 TRP A N 1
ATOM 1483 C CA . TRP A 1 184 ? 21.014 -3.064 -14.175 1.00 51.69 184 TRP A CA 1
ATOM 1484 C C . TRP A 1 184 ? 20.484 -2.127 -15.268 1.00 51.69 184 TRP A C 1
ATOM 1486 O O . TRP A 1 184 ? 20.871 -0.961 -15.310 1.00 51.69 184 TRP A O 1
ATOM 1496 N N . SER A 1 185 ? 19.642 -2.645 -16.158 1.00 60.66 185 SER A N 1
ATOM 1497 C CA . SER A 1 185 ? 19.119 -1.962 -17.354 1.00 60.66 185 SER A CA 1
ATOM 1498 C C . SER A 1 185 ? 17.632 -1.587 -17.241 1.00 60.66 185 SER A C 1
ATOM 1500 O O . SER A 1 185 ? 17.006 -1.238 -18.236 1.00 60.66 185 SER A O 1
ATOM 1502 N N . GLY A 1 186 ? 17.073 -1.614 -16.024 1.00 66.38 186 GLY A N 1
ATOM 1503 C CA . GLY A 1 186 ? 15.654 -1.362 -15.746 1.00 66.38 186 GLY A CA 1
ATOM 1504 C C . GLY A 1 186 ? 14.891 -2.635 -15.368 1.00 66.38 186 GLY A C 1
ATOM 1505 O O . GLY A 1 186 ? 15.485 -3.704 -15.233 1.00 66.38 186 GLY A O 1
ATOM 1506 N N . CYS A 1 187 ? 13.576 -2.529 -15.148 1.00 71.19 187 CYS A N 1
ATOM 1507 C CA . CYS A 1 187 ? 12.718 -3.713 -15.044 1.00 71.19 187 CYS A CA 1
ATOM 1508 C C . CYS A 1 187 ? 12.708 -4.415 -16.408 1.00 71.19 187 CYS A C 1
ATOM 1510 O O . CYS A 1 187 ? 12.251 -3.792 -17.366 1.00 71.19 187 CYS A O 1
ATOM 1512 N N . PRO A 1 188 ? 13.221 -5.651 -16.536 1.00 65.19 188 PRO A N 1
ATOM 1513 C CA . PRO A 1 188 ? 13.209 -6.334 -17.820 1.00 65.19 188 PRO A CA 1
ATOM 1514 C C . PRO A 1 188 ? 11.750 -6.627 -18.204 1.00 65.19 188 PRO A C 1
ATOM 1516 O O . PRO A 1 188 ? 11.080 -7.335 -17.444 1.00 65.19 188 PRO A O 1
ATOM 1519 N N . PRO A 1 189 ? 11.242 -6.097 -19.333 1.00 57.16 189 PRO A N 1
ATOM 1520 C CA . PRO A 1 189 ? 9.983 -6.584 -19.882 1.00 57.16 189 PRO A CA 1
ATOM 1521 C C . PRO A 1 189 ? 10.174 -8.048 -20.304 1.00 57.16 189 PRO A C 1
ATOM 1523 O O . PRO A 1 189 ? 11.245 -8.414 -20.799 1.00 57.16 189 PRO A O 1
ATOM 1526 N N . GLU A 1 190 ? 9.174 -8.906 -20.100 1.00 50.50 190 GLU A N 1
ATOM 1527 C CA . GLU A 1 190 ? 9.175 -10.204 -20.776 1.00 50.50 190 GLU A CA 1
ATOM 1528 C C . GLU A 1 190 ? 9.035 -10.011 -22.295 1.00 50.50 190 GLU A C 1
ATOM 1530 O O . GLU A 1 190 ? 8.336 -9.093 -22.739 1.00 50.50 190 GLU A O 1
ATOM 1535 N N . PRO A 1 191 ? 9.691 -10.859 -23.108 1.00 46.69 191 PRO A N 1
ATOM 1536 C CA . PRO A 1 191 ? 9.406 -10.906 -24.531 1.00 46.69 191 PRO A CA 1
ATOM 1537 C C . PRO A 1 191 ? 7.946 -11.346 -24.730 1.00 46.69 191 PRO A C 1
ATOM 1539 O O . PRO A 1 191 ? 7.541 -12.402 -24.252 1.00 46.69 191 PRO A O 1
ATOM 1542 N N . ASP A 1 192 ? 7.183 -10.510 -25.435 1.00 47.44 192 ASP A N 1
ATOM 1543 C CA . ASP A 1 192 ? 5.838 -10.770 -25.964 1.00 47.44 192 ASP A CA 1
ATOM 1544 C C . ASP A 1 192 ? 4.653 -10.812 -24.972 1.00 47.44 192 ASP A C 1
ATOM 1546 O O . ASP A 1 192 ? 3.804 -11.701 -25.044 1.00 47.44 192 ASP A O 1
ATOM 1550 N N . MET A 1 193 ? 4.495 -9.784 -24.123 1.00 43.78 193 MET A N 1
ATOM 1551 C CA . MET A 1 193 ? 3.174 -9.443 -23.559 1.00 43.78 193 MET A CA 1
ATOM 1552 C C . MET A 1 193 ? 2.684 -8.056 -24.005 1.00 43.78 193 MET A C 1
ATOM 1554 O O . MET A 1 193 ? 3.441 -7.086 -23.934 1.00 43.78 193 MET A O 1
ATOM 1558 N N . PRO A 1 194 ? 1.422 -7.927 -24.467 1.00 43.25 194 PRO A N 1
ATOM 1559 C CA . PRO A 1 194 ? 0.857 -6.634 -24.828 1.00 43.25 194 PRO A CA 1
ATOM 1560 C C . PRO A 1 194 ? 0.813 -5.727 -23.594 1.00 43.25 194 PRO A C 1
ATOM 1562 O O . PRO A 1 194 ? 0.416 -6.164 -22.515 1.00 43.25 194 PRO A O 1
ATOM 1565 N N . LEU A 1 195 ? 1.212 -4.462 -23.763 1.00 42.94 195 LEU A N 1
ATOM 1566 C CA . LEU A 1 195 ? 1.133 -3.429 -22.729 1.00 42.94 195 LEU A CA 1
ATOM 1567 C C . LEU A 1 195 ? -0.330 -3.263 -22.284 1.00 42.94 195 LEU A C 1
ATOM 1569 O O . LEU A 1 195 ? -1.117 -2.571 -22.931 1.00 42.94 195 LEU A O 1
ATOM 1573 N N . LEU A 1 196 ? -0.713 -3.932 -21.198 1.00 46.66 196 LEU A N 1
ATOM 1574 C CA . LEU A 1 196 ? -1.986 -3.708 -20.524 1.00 46.66 196 LEU A CA 1
ATOM 1575 C C . LEU A 1 196 ? -1.889 -2.397 -19.728 1.00 46.66 196 LEU A C 1
ATOM 1577 O O . LEU A 1 196 ? -0.818 -2.023 -19.257 1.00 46.66 196 LEU A O 1
ATOM 1581 N N . SER A 1 197 ? -3.006 -1.670 -19.653 1.00 47.75 197 SER A N 1
ATOM 1582 C CA . SER A 1 197 ? -3.122 -0.302 -19.123 1.00 47.75 197 SER A CA 1
ATOM 1583 C C . SER A 1 197 ? -2.270 -0.008 -17.877 1.00 47.75 197 SER A C 1
ATOM 1585 O O . SER A 1 197 ? -2.228 -0.814 -16.955 1.00 47.75 197 SER A O 1
ATOM 1587 N N . HIS A 1 198 ? -1.713 1.206 -17.804 1.00 56.75 198 HIS A N 1
ATOM 1588 C CA . HIS A 1 198 ? -0.768 1.708 -16.787 1.00 56.75 198 HIS A CA 1
ATOM 1589 C C . HIS A 1 198 ? -1.198 1.611 -15.301 1.00 56.75 198 HIS A C 1
ATOM 1591 O O . HIS A 1 198 ? -0.398 1.901 -14.412 1.00 56.75 198 HIS A O 1
ATOM 1597 N N . SER A 1 199 ? -2.433 1.197 -15.011 1.00 54.91 199 SER A N 1
ATOM 1598 C CA . SER A 1 199 ? -2.979 1.043 -13.662 1.00 54.91 199 SER A CA 1
ATOM 1599 C C . SER A 1 199 ? -4.078 -0.018 -13.634 1.00 54.91 199 SER A C 1
ATOM 1601 O O . SER A 1 199 ? -4.989 0.024 -14.462 1.00 54.91 199 SER A O 1
ATOM 1603 N N . LEU A 1 200 ? -4.047 -0.930 -12.652 1.00 53.38 200 LEU A N 1
ATOM 1604 C CA . LEU A 1 200 ? -5.115 -1.910 -12.444 1.00 53.38 200 LEU A CA 1
ATOM 1605 C C . LEU A 1 200 ? -5.547 -1.980 -10.975 1.00 53.38 200 LEU A C 1
ATOM 1607 O O . LEU A 1 200 ? -4.768 -2.250 -10.058 1.00 53.38 200 LEU A O 1
ATOM 1611 N N . ALA A 1 201 ? -6.847 -1.797 -10.749 1.00 48.16 201 ALA A N 1
ATOM 1612 C CA . ALA A 1 201 ? -7.485 -2.218 -9.511 1.00 48.16 201 ALA A CA 1
ATOM 1613 C C . ALA A 1 201 ? -7.840 -3.706 -9.636 1.00 48.16 201 ALA A C 1
ATOM 1615 O O . ALA A 1 201 ? -8.685 -4.085 -10.446 1.00 48.16 201 ALA A O 1
ATOM 1616 N N . ILE A 1 202 ? -7.195 -4.557 -8.839 1.00 46.03 202 ILE A N 1
ATOM 1617 C CA . ILE A 1 202 ? -7.346 -6.011 -8.906 1.00 46.03 202 ILE A CA 1
ATOM 1618 C C . ILE A 1 202 ? -8.219 -6.467 -7.745 1.00 46.03 202 ILE A C 1
ATOM 1620 O O . ILE A 1 202 ? -7.875 -6.371 -6.563 1.00 46.03 202 ILE A O 1
ATOM 1624 N N . GLN A 1 203 ? -9.387 -7.002 -8.078 1.00 37.22 203 GLN A N 1
ATOM 1625 C CA . GLN A 1 203 ? -10.240 -7.643 -7.094 1.00 37.22 203 GLN A CA 1
ATOM 1626 C C . GLN A 1 203 ? -9.725 -9.065 -6.853 1.00 37.22 203 GLN A C 1
ATOM 1628 O O . GLN A 1 203 ? -9.972 -9.962 -7.652 1.00 37.22 203 GLN A O 1
ATOM 1633 N N . SER A 1 204 ? -8.991 -9.280 -5.756 1.00 38.88 204 SER A N 1
ATOM 1634 C CA . SER A 1 204 ? -8.629 -10.641 -5.352 1.00 38.88 204 SER A CA 1
ATOM 1635 C C . SER A 1 204 ? -9.898 -11.389 -4.915 1.00 38.88 204 SER A C 1
ATOM 1637 O O . SER A 1 204 ? -10.602 -10.960 -3.999 1.00 38.88 204 SER A O 1
ATOM 1639 N N . THR A 1 205 ? -10.257 -12.474 -5.605 1.00 31.30 205 THR A N 1
ATOM 1640 C CA . THR A 1 205 ? -11.330 -13.382 -5.170 1.00 31.30 205 THR A CA 1
ATOM 1641 C C . THR A 1 205 ? -10.772 -14.372 -4.140 1.00 31.30 205 THR A C 1
ATOM 1643 O O . THR A 1 205 ? -9.661 -14.880 -4.319 1.00 31.30 205 THR A O 1
ATOM 1646 N N . PRO A 1 206 ? -11.482 -14.652 -3.032 1.00 35.19 206 PRO A N 1
ATOM 1647 C CA . PRO A 1 206 ? -10.893 -15.335 -1.891 1.00 35.19 206 PRO A CA 1
ATOM 1648 C C . PRO A 1 206 ? -10.875 -16.853 -2.092 1.00 35.19 206 PRO A C 1
ATOM 1650 O O . PRO A 1 206 ? -11.907 -17.485 -2.289 1.00 35.19 206 PRO A O 1
ATOM 1653 N N . SER A 1 207 ? -9.706 -17.470 -1.932 1.00 32.47 207 SER A N 1
ATOM 1654 C CA . SER A 1 207 ? -9.627 -18.887 -1.529 1.00 32.47 207 SER A CA 1
ATOM 1655 C C . SER A 1 207 ? -8.643 -19.145 -0.390 1.00 32.47 207 SER A C 1
ATOM 1657 O O . SER A 1 207 ? -8.425 -20.286 -0.016 1.00 32.47 207 SER A O 1
ATOM 1659 N N . VAL A 1 208 ? -8.093 -18.098 0.234 1.00 30.75 208 VAL A N 1
ATOM 1660 C CA . VAL A 1 208 ? -7.439 -18.233 1.543 1.00 30.75 208 VAL A CA 1
ATOM 1661 C C . VAL A 1 208 ? -7.794 -17.009 2.373 1.00 30.75 208 VAL A C 1
ATOM 1663 O O . VAL A 1 208 ? -7.475 -15.878 2.017 1.00 30.75 208 VAL A O 1
ATOM 1666 N N . THR A 1 209 ? -8.535 -17.276 3.433 1.00 33.66 209 THR A N 1
ATOM 1667 C CA . THR A 1 209 ? -9.156 -16.394 4.413 1.00 33.66 209 THR A CA 1
ATOM 1668 C C . THR A 1 209 ? -8.283 -15.197 4.839 1.00 33.66 209 THR A C 1
ATOM 1670 O O . THR A 1 209 ? -7.382 -15.338 5.656 1.00 33.66 209 THR A O 1
ATOM 1673 N N . LEU A 1 210 ? -8.618 -13.991 4.357 1.00 33.81 210 LEU A N 1
ATOM 1674 C CA . LEU A 1 210 ? -8.073 -12.687 4.791 1.00 33.81 210 LEU A CA 1
ATOM 1675 C C . LEU A 1 210 ? -8.499 -12.270 6.219 1.00 33.81 210 LEU A C 1
ATOM 1677 O O . LEU A 1 210 ? -8.107 -11.197 6.660 1.00 33.81 210 LEU A O 1
ATOM 1681 N N . ARG A 1 211 ? -9.266 -13.098 6.956 1.00 28.62 211 ARG A N 1
ATOM 1682 C CA . ARG A 1 211 ? -9.926 -12.747 8.242 1.00 28.62 211 ARG A CA 1
ATOM 1683 C C . ARG A 1 211 ? -9.008 -12.172 9.327 1.00 28.62 211 ARG A C 1
ATOM 1685 O O . ARG A 1 211 ? -9.514 -11.549 10.250 1.00 28.62 211 ARG A O 1
ATOM 1692 N N . TRP A 1 212 ? -7.698 -12.401 9.266 1.00 30.91 212 TRP A N 1
ATOM 1693 C CA . TRP A 1 212 ? -6.776 -11.893 10.284 1.00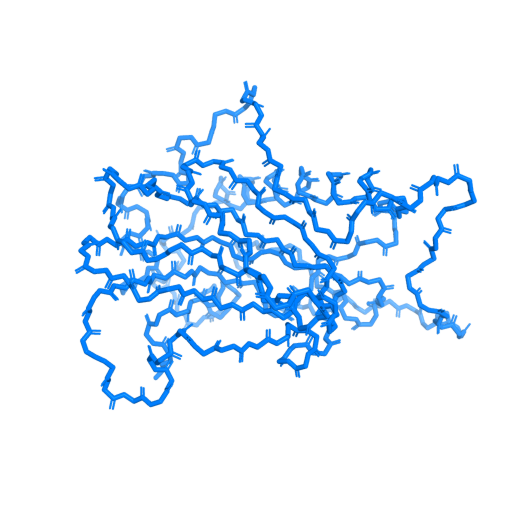 30.91 212 TRP A CA 1
ATOM 1694 C C . TRP A 1 212 ? -6.297 -10.458 10.002 1.00 30.91 212 TRP A C 1
ATOM 1696 O O . TRP A 1 212 ? -6.228 -9.649 10.920 1.00 30.91 212 TRP A O 1
ATOM 1706 N N . VAL A 1 213 ? -6.111 -10.083 8.727 1.00 36.19 213 VAL A N 1
ATOM 1707 C CA . VAL A 1 213 ? -5.756 -8.701 8.323 1.00 36.19 213 VAL A CA 1
ATOM 1708 C C . VAL A 1 213 ? -6.915 -7.716 8.553 1.00 36.19 213 VAL A C 1
ATOM 1710 O O . VAL A 1 213 ? -6.758 -6.509 8.421 1.00 36.19 213 VAL A O 1
ATOM 1713 N N . THR A 1 214 ? -8.090 -8.244 8.892 1.00 37.44 214 THR A N 1
ATOM 1714 C CA . THR A 1 214 ? -9.337 -7.510 9.109 1.00 37.44 214 THR A CA 1
ATOM 1715 C C . THR A 1 214 ? -9.776 -7.535 10.574 1.00 37.44 214 THR A C 1
ATOM 1717 O O . THR A 1 214 ? -10.890 -7.113 10.871 1.00 37.44 214 THR A O 1
ATOM 1720 N N . ASN A 1 215 ? -8.960 -8.079 11.488 1.00 38.25 215 ASN A N 1
ATOM 1721 C CA . ASN A 1 215 ? -9.264 -8.022 12.913 1.00 38.25 215 ASN A CA 1
ATOM 1722 C C . ASN A 1 215 ? -8.992 -6.596 13.415 1.00 38.25 215 ASN A C 1
ATOM 1724 O O . ASN A 1 215 ? -7.844 -6.144 13.407 1.00 38.25 215 ASN A O 1
ATOM 1728 N N . SER A 1 216 ? -10.047 -5.894 13.836 1.00 39.69 216 SER A N 1
ATOM 1729 C CA . SER A 1 216 ? -9.965 -4.541 14.393 1.00 39.69 216 SER A CA 1
ATOM 1730 C C . SER A 1 216 ? -8.946 -4.458 15.524 1.00 39.69 216 SER A C 1
ATOM 1732 O O . SER A 1 216 ? -8.196 -3.489 15.582 1.00 39.69 216 SER A O 1
ATOM 1734 N N . ASP A 1 217 ? -8.846 -5.496 16.354 1.00 33.78 217 ASP A N 1
ATOM 1735 C CA . ASP A 1 217 ? -7.966 -5.514 17.523 1.00 33.78 217 ASP A CA 1
ATOM 1736 C C . ASP A 1 217 ? -6.483 -5.568 17.129 1.00 33.78 217 ASP A C 1
ATOM 1738 O O . ASP A 1 217 ? -5.645 -4.976 17.803 1.00 33.78 217 ASP A O 1
ATOM 1742 N N . PHE A 1 218 ? -6.154 -6.203 15.998 1.00 39.62 218 PHE A N 1
ATOM 1743 C CA . PHE A 1 218 ? -4.795 -6.222 15.448 1.00 39.62 218 PHE A CA 1
ATOM 1744 C C . PHE A 1 218 ? -4.428 -4.890 14.784 1.00 39.62 218 PHE A C 1
ATOM 1746 O O . PHE A 1 218 ? -3.350 -4.344 15.000 1.00 39.62 218 PHE A O 1
ATOM 1753 N N . ILE A 1 219 ? -5.340 -4.317 13.999 1.00 38.88 219 ILE A N 1
ATOM 1754 C CA . ILE A 1 219 ? -5.115 -3.005 13.383 1.00 38.88 219 ILE A CA 1
ATOM 1755 C C . ILE A 1 219 ? -4.959 -1.923 14.468 1.00 38.88 219 ILE A C 1
ATOM 1757 O O . ILE A 1 219 ? -4.096 -1.050 14.356 1.00 38.88 219 ILE A O 1
ATOM 1761 N N . HIS A 1 220 ? -5.755 -2.006 15.538 1.00 38.09 220 HIS A N 1
ATOM 1762 C CA . HIS A 1 220 ? -5.646 -1.127 16.697 1.00 38.09 220 HIS A CA 1
ATOM 1763 C C . HIS A 1 220 ? -4.374 -1.367 17.520 1.00 38.09 220 HIS A C 1
ATOM 1765 O O . HIS A 1 220 ? -3.855 -0.403 18.072 1.00 38.09 220 HIS A O 1
ATOM 1771 N N . SER A 1 221 ? -3.844 -2.592 17.601 1.00 36.00 221 SER A N 1
ATOM 1772 C CA . SER A 1 221 ? -2.609 -2.873 18.350 1.00 36.00 221 SER A CA 1
ATOM 1773 C C . SER A 1 221 ? -1.325 -2.530 17.587 1.00 36.00 221 SER A C 1
ATOM 1775 O O . SER A 1 221 ? -0.307 -2.263 18.213 1.00 36.00 221 SER A O 1
ATOM 1777 N N . VAL A 1 222 ? -1.358 -2.497 16.249 1.00 34.94 222 VAL A N 1
ATOM 1778 C CA . VAL A 1 222 ? -0.199 -2.158 15.398 1.00 34.94 222 VAL A CA 1
ATOM 1779 C C . VAL A 1 222 ? -0.023 -0.649 15.197 1.00 34.94 222 VAL A C 1
ATOM 1781 O O . VAL A 1 222 ? 1.091 -0.197 14.930 1.00 34.94 222 VAL A O 1
ATOM 1784 N N . ILE A 1 223 ? -1.107 0.132 15.277 1.00 39.94 223 ILE A N 1
ATOM 1785 C CA . ILE A 1 223 ? -1.119 1.553 14.880 1.00 39.94 223 ILE A CA 1
ATOM 1786 C C . ILE A 1 223 ? -1.373 2.516 16.064 1.00 39.94 223 ILE A C 1
ATOM 1788 O O . ILE A 1 223 ? -1.432 3.727 15.858 1.00 39.94 223 ILE A O 1
ATOM 1792 N N . ASN A 1 224 ? -1.467 2.013 17.301 1.00 33.94 224 ASN A N 1
ATOM 1793 C CA . ASN A 1 224 ? -1.537 2.836 18.519 1.00 33.94 224 ASN A CA 1
ATOM 1794 C C . ASN A 1 224 ? -0.218 2.826 19.301 1.00 33.94 224 ASN A C 1
ATOM 1796 O O . ASN A 1 224 ? 0.273 1.721 19.618 1.00 33.94 224 ASN A O 1
#